Protein AF-C0HGD8-F1 (afdb_monomer)

pLDDT: mean 83.31, std 19.52, range [33.34, 98.38]

Nearest PDB structures (foldseek):
  6vsu-assembly1_A  TM=9.963E-01  e=1.653E-20  Arabidopsis thaliana
  6vss-assembly1_C  TM=9.899E-01  e=5.659E-19  Medicago truncatula
  6vss-assembly1_E  TM=9.896E-01  e=1.390E-18  Medicago truncatula
  6vss-assembly1_A  TM=9.795E-01  e=2.244E-18  Medicago truncatula
  1wog-assembly1_D  TM=7.538E-01  e=1.957E-04  Deinococcus radiodurans

Organism: Zea mays (NCBI:txid4577)

Radius of gyration: 22.26 Å; Cα contacts (8 Å, |Δi|>4): 215; chains: 1; bounding box: 56×48×73 Å

Sequence (177 aa):
MGGAAAGTKWIHHIQRLSAAKVSAEAVERGQSRVIDASLTLIRERAKLKAELLRALGGVKASASLLGVPLGHNSSFLQGPAFAPPRIREAIWCGSTNSSTEEGKELNDPRVLTDVGDVPIHEIRDCGVEDDRLMHVISESVKTVMEEEPLRPLVLGGDHSISYPVGTLIRMPRHLPE

Mean predicted aligned error: 9.85 Å

Foldseek 3Di:
DDDDDDPVVVVVVVVVVVPPDPDPVVLVVVLVVLLVVLLVLLLVLLQVLLVVDVVVDPAQAEEEEEEELAQPPDPPDSVLSVFSVVVVCVCPPPVDAQADPVGDGNVPSSHYHYSYYRPLVSSVVSVDDPVVSLVSLLSSQVSNVVRPPYHYDYRYRDPPNVVSVVVNVPDDPPDDD

Structure (mmCIF, N/CA/C/O backbone):
data_AF-C0HGD8-F1
#
_entry.id   AF-C0HGD8-F1
#
loop_
_atom_site.group_PDB
_atom_site.id
_atom_site.type_symbol
_atom_site.label_atom_id
_atom_site.label_alt_id
_atom_site.label_comp_id
_atom_site.label_asym_id
_atom_site.label_entity_id
_atom_site.label_seq_id
_atom_site.pdbx_PDB_ins_code
_atom_site.Cartn_x
_atom_site.Cartn_y
_atom_site.Cartn_z
_atom_site.occupancy
_atom_site.B_iso_or_equiv
_atom_site.auth_seq_id
_atom_site.auth_comp_id
_atom_site.auth_asym_id
_atom_site.auth_atom_id
_atom_site.pdbx_PDB_model_num
ATOM 1 N N . MET A 1 1 ? 34.966 -26.220 -47.384 1.00 40.38 1 MET A N 1
ATOM 2 C CA . MET A 1 1 ? 34.951 -24.741 -47.327 1.00 40.38 1 MET A CA 1
ATOM 3 C C . MET A 1 1 ? 33.718 -24.247 -48.069 1.00 40.38 1 MET A C 1
ATOM 5 O O . MET A 1 1 ? 33.512 -24.700 -49.184 1.00 40.38 1 MET A O 1
ATOM 9 N N . GLY A 1 2 ? 32.932 -23.357 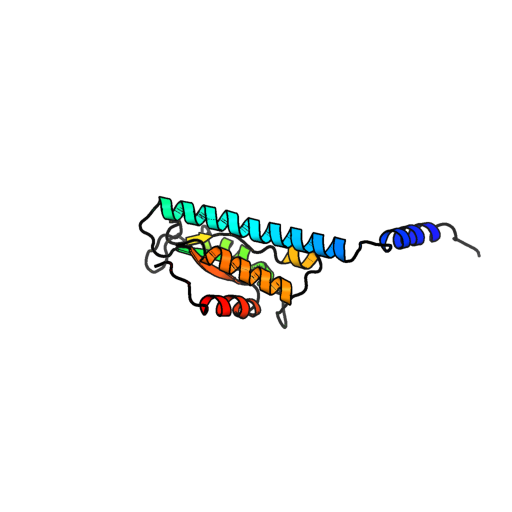-47.449 1.00 35.31 2 GLY A N 1
ATOM 10 C CA . GLY A 1 2 ? 31.765 -22.675 -48.040 1.00 35.31 2 GLY A CA 1
ATOM 11 C C . GLY A 1 2 ? 30.461 -23.484 -47.966 1.00 35.31 2 GLY A C 1
ATOM 12 O O . GLY A 1 2 ? 30.432 -24.633 -48.371 1.00 35.31 2 GLY A O 1
ATOM 13 N N . GLY A 1 3 ? 29.339 -22.988 -47.451 1.00 33.69 3 GLY A N 1
ATOM 14 C CA . GLY A 1 3 ? 29.016 -21.674 -46.907 1.00 33.69 3 GLY A CA 1
ATOM 15 C C . GLY A 1 3 ? 27.530 -21.671 -46.534 1.00 33.69 3 GLY A C 1
ATOM 16 O O . GLY A 1 3 ? 26.668 -21.735 -47.405 1.00 33.69 3 GLY A O 1
ATOM 17 N N . ALA A 1 4 ? 27.235 -21.635 -45.234 1.00 43.88 4 ALA A N 1
ATOM 18 C CA . ALA A 1 4 ? 25.893 -21.462 -44.691 1.00 43.88 4 ALA A CA 1
ATOM 19 C C . ALA A 1 4 ? 25.483 -19.986 -44.831 1.00 43.88 4 ALA A C 1
ATOM 21 O O . ALA A 1 4 ? 25.940 -19.146 -44.063 1.00 43.88 4 ALA A O 1
ATOM 22 N N . ALA A 1 5 ? 24.655 -19.652 -45.824 1.00 49.28 5 ALA A N 1
ATOM 23 C CA . ALA A 1 5 ? 24.240 -18.264 -46.081 1.00 49.28 5 ALA A CA 1
ATOM 24 C C . ALA A 1 5 ? 22.727 -18.088 -46.322 1.00 49.28 5 ALA A C 1
ATOM 26 O O . ALA A 1 5 ? 22.308 -17.110 -46.937 1.00 49.28 5 ALA A O 1
ATOM 27 N N . ALA A 1 6 ? 21.893 -19.013 -45.834 1.00 47.69 6 ALA A N 1
ATOM 28 C CA . ALA A 1 6 ? 20.433 -18.910 -45.965 1.00 47.69 6 ALA A CA 1
ATOM 29 C C . ALA A 1 6 ? 19.694 -18.670 -44.630 1.00 47.69 6 ALA A C 1
ATOM 31 O O . ALA A 1 6 ? 18.601 -18.112 -44.638 1.00 47.69 6 ALA A O 1
ATOM 32 N N . GLY A 1 7 ? 20.290 -19.021 -43.481 1.00 41.88 7 GLY A N 1
ATOM 33 C CA . GLY A 1 7 ? 19.609 -18.988 -42.174 1.00 41.88 7 GLY A CA 1
ATOM 34 C C . GLY A 1 7 ? 19.581 -17.629 -41.459 1.00 41.88 7 GLY A C 1
ATOM 35 O O . GLY A 1 7 ? 18.708 -17.387 -40.634 1.00 41.88 7 GLY A O 1
ATOM 36 N N . THR A 1 8 ? 20.495 -16.709 -41.777 1.00 44.84 8 THR A N 1
ATOM 37 C CA . THR A 1 8 ? 20.644 -15.426 -41.058 1.00 44.84 8 THR A CA 1
ATOM 38 C C . THR A 1 8 ? 19.776 -14.296 -41.610 1.00 44.84 8 THR A C 1
ATOM 40 O O . THR A 1 8 ? 19.439 -13.367 -40.878 1.00 44.84 8 THR A O 1
ATOM 43 N N . LYS A 1 9 ? 19.342 -14.365 -42.877 1.00 43.53 9 LYS A N 1
ATOM 44 C CA . LYS A 1 9 ? 18.518 -13.303 -43.486 1.00 43.53 9 LYS A CA 1
ATOM 45 C C . LYS A 1 9 ? 17.119 -13.200 -42.876 1.00 43.53 9 LYS A C 1
ATOM 47 O O . LYS A 1 9 ? 16.608 -12.092 -42.744 1.00 43.53 9 LYS A O 1
ATOM 52 N N . TRP A 1 10 ? 16.518 -14.321 -42.480 1.00 39.97 10 TRP A N 1
ATOM 53 C CA . TRP A 1 10 ? 15.176 -14.341 -41.889 1.00 39.97 10 TRP A CA 1
ATOM 54 C C . TRP A 1 10 ? 15.152 -13.788 -40.460 1.00 39.97 10 TRP A C 1
ATOM 56 O O . TRP A 1 10 ? 14.267 -13.010 -40.115 1.00 39.97 10 TRP A O 1
ATOM 66 N N . ILE A 1 11 ? 16.170 -14.103 -39.657 1.00 47.28 11 ILE A N 1
ATOM 67 C CA . ILE A 1 11 ? 16.275 -13.642 -38.264 1.00 47.28 11 ILE A CA 1
ATOM 68 C C . ILE A 1 11 ? 16.498 -12.121 -38.222 1.00 47.28 11 ILE A C 1
ATOM 70 O O . ILE A 1 11 ? 15.838 -11.413 -37.463 1.00 47.28 11 ILE A O 1
ATOM 74 N N . HIS A 1 12 ? 17.331 -11.591 -39.126 1.00 42.91 12 HIS A N 1
ATOM 75 C CA . HIS A 1 12 ? 17.480 -10.143 -39.290 1.00 42.91 12 HIS A CA 1
ATOM 76 C C . HIS A 1 12 ? 16.224 -9.466 -39.856 1.00 42.91 12 HIS A C 1
ATOM 78 O O . HIS A 1 12 ? 15.971 -8.308 -39.535 1.00 42.91 12 HIS A O 1
ATOM 84 N N . HIS A 1 13 ? 15.416 -10.155 -40.667 1.00 40.41 13 HIS A N 1
ATOM 85 C CA . HIS A 1 13 ? 14.151 -9.609 -41.160 1.00 40.41 13 HIS A CA 1
ATOM 86 C C . HIS A 1 13 ? 13.107 -9.498 -40.038 1.00 40.41 13 HIS A C 1
ATOM 88 O O . HIS A 1 13 ? 12.450 -8.468 -39.931 1.00 40.41 13 HIS A O 1
ATOM 94 N N . ILE A 1 14 ? 13.030 -10.482 -39.137 1.00 46.53 14 ILE A N 1
ATOM 95 C CA . ILE A 1 14 ? 12.115 -10.466 -37.982 1.00 46.53 14 ILE A CA 1
ATOM 96 C C . ILE A 1 14 ? 12.533 -9.409 -36.946 1.00 46.53 14 ILE A C 1
ATOM 98 O O . ILE A 1 14 ? 11.690 -8.640 -36.486 1.00 46.53 14 ILE A O 1
ATOM 102 N N . GLN A 1 15 ? 13.832 -9.267 -36.649 1.00 47.78 15 GLN A N 1
ATOM 103 C CA . GLN A 1 15 ? 14.316 -8.180 -35.781 1.00 47.78 15 GLN A CA 1
ATOM 104 C C . GLN A 1 15 ? 14.081 -6.788 -36.390 1.00 47.78 15 GLN A C 1
ATOM 106 O O . GLN A 1 15 ? 13.796 -5.833 -35.669 1.00 47.78 15 GLN A O 1
ATOM 111 N N . ARG A 1 16 ? 14.140 -6.664 -37.721 1.00 40.50 16 ARG A N 1
ATOM 112 C CA . ARG A 1 16 ? 13.903 -5.398 -38.430 1.00 40.50 16 ARG A CA 1
ATOM 113 C C . ARG A 1 16 ? 12.415 -5.068 -38.604 1.00 40.50 16 ARG A C 1
ATOM 115 O O . ARG A 1 16 ? 12.084 -3.897 -38.763 1.00 40.50 16 ARG A O 1
ATOM 122 N N . LEU A 1 17 ? 11.531 -6.065 -38.527 1.00 44.91 17 LEU A N 1
ATOM 123 C CA . LEU A 1 17 ? 10.076 -5.880 -38.492 1.00 44.91 17 LEU A CA 1
ATOM 124 C C . LEU A 1 17 ? 9.566 -5.497 -37.092 1.00 44.91 17 LEU A C 1
ATOM 126 O O . LEU A 1 17 ? 8.566 -4.795 -36.996 1.00 44.91 17 LEU A O 1
ATOM 130 N N . SER A 1 18 ? 10.270 -5.876 -36.018 1.00 47.03 18 SER A N 1
ATOM 131 C CA . SER A 1 18 ? 9.855 -5.560 -34.641 1.00 47.03 18 SER A CA 1
ATOM 132 C C . SER A 1 18 ? 10.327 -4.189 -34.129 1.00 47.03 18 SER A C 1
ATOM 134 O O . SER A 1 18 ? 9.788 -3.690 -33.147 1.00 47.03 18 SER A O 1
ATOM 136 N N . ALA A 1 19 ? 11.315 -3.566 -34.782 1.00 47.75 19 ALA A N 1
ATOM 137 C CA . ALA A 1 19 ? 11.869 -2.262 -34.392 1.00 47.75 19 ALA A CA 1
ATOM 138 C C . ALA A 1 19 ? 11.258 -1.068 -35.156 1.00 47.75 19 ALA A C 1
ATOM 140 O O . ALA A 1 19 ? 11.614 0.085 -34.910 1.00 47.75 19 ALA A O 1
ATOM 141 N N . ALA A 1 20 ? 10.342 -1.314 -36.097 1.00 51.59 20 ALA A N 1
ATOM 142 C CA . ALA A 1 20 ? 9.722 -0.271 -36.903 1.00 51.59 20 ALA A CA 1
ATOM 143 C C . ALA A 1 20 ? 8.330 0.100 -36.356 1.00 51.59 20 ALA A C 1
ATOM 145 O O . ALA A 1 20 ? 7.322 -0.475 -36.753 1.00 51.59 20 ALA A O 1
ATOM 146 N N . LYS A 1 21 ? 8.302 1.137 -35.506 1.00 54.69 21 LYS A N 1
ATOM 147 C CA . LYS A 1 21 ? 7.128 1.941 -35.098 1.00 54.69 21 LYS A CA 1
ATOM 148 C C . LYS A 1 21 ? 6.124 1.309 -34.120 1.00 54.69 21 LYS A C 1
ATOM 150 O O . LYS A 1 21 ? 4.923 1.321 -34.380 1.00 54.69 21 LYS A O 1
ATOM 155 N N . VAL A 1 22 ? 6.554 0.960 -32.910 1.00 60.88 22 VAL A N 1
ATOM 156 C CA . VAL A 1 22 ? 5.700 1.367 -31.778 1.00 60.88 22 VAL A CA 1
ATOM 157 C C . VAL A 1 22 ? 5.924 2.873 -31.642 1.00 60.88 22 VAL A C 1
ATOM 159 O O . VAL A 1 22 ? 7.048 3.300 -31.385 1.00 60.88 22 VAL A O 1
ATOM 162 N N . SER A 1 23 ? 4.916 3.697 -31.950 1.00 79.00 23 SER A N 1
ATOM 163 C CA . SER A 1 23 ? 5.050 5.144 -31.748 1.00 79.00 23 SER A CA 1
ATOM 164 C C . SER A 1 23 ? 5.255 5.412 -30.258 1.00 79.00 23 SER A C 1
ATOM 166 O O . SER A 1 23 ? 4.667 4.718 -29.427 1.00 79.00 23 SER A O 1
ATOM 168 N N . ALA A 1 24 ? 6.071 6.406 -29.901 1.00 82.44 24 ALA A N 1
ATOM 169 C CA . ALA A 1 24 ? 6.245 6.807 -28.502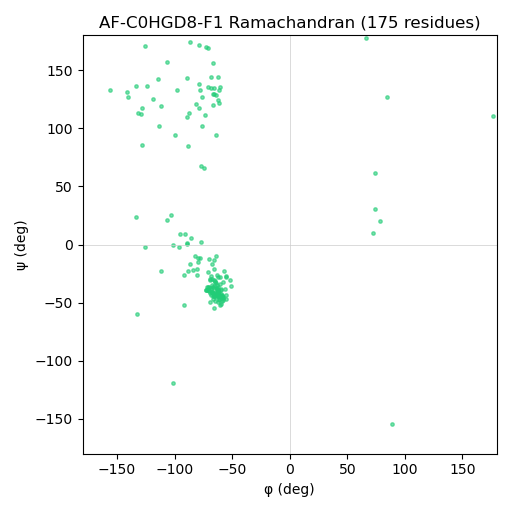 1.00 82.44 24 ALA A CA 1
ATOM 170 C C . ALA A 1 24 ? 4.883 7.044 -27.812 1.00 82.44 24 ALA A C 1
ATOM 172 O O . ALA A 1 24 ? 4.668 6.607 -26.688 1.00 82.44 24 ALA A O 1
ATOM 173 N N . GLU A 1 25 ? 3.910 7.580 -28.556 1.00 87.19 25 GLU A N 1
ATOM 174 C CA . GLU A 1 25 ? 2.513 7.749 -28.133 1.00 87.19 25 GLU A CA 1
ATOM 175 C C . GLU A 1 25 ? 1.793 6.433 -27.781 1.00 87.19 25 GLU A C 1
ATOM 177 O O . GLU A 1 25 ? 0.898 6.401 -26.937 1.00 87.19 25 GLU A O 1
ATOM 182 N N . ALA A 1 26 ? 2.101 5.322 -28.454 1.00 89.25 26 ALA A N 1
ATOM 183 C CA . ALA A 1 26 ? 1.526 4.021 -28.121 1.00 89.25 26 ALA A CA 1
ATOM 184 C C . ALA A 1 26 ? 2.099 3.478 -26.802 1.00 89.25 26 ALA A C 1
ATOM 186 O O . ALA A 1 26 ? 1.335 2.942 -25.999 1.00 89.25 26 ALA A O 1
ATOM 187 N N . VAL A 1 27 ? 3.401 3.675 -26.556 1.00 89.81 27 VAL A N 1
ATOM 188 C CA . VAL A 1 27 ? 4.049 3.321 -25.280 1.00 89.81 27 VAL A CA 1
ATOM 189 C C . VAL A 1 27 ? 3.487 4.170 -24.144 1.00 89.81 27 VAL A C 1
ATOM 191 O O . VAL A 1 27 ? 3.039 3.625 -23.141 1.00 89.81 27 VAL A O 1
ATOM 194 N N . GLU A 1 28 ? 3.414 5.488 -24.324 1.00 91.50 28 GLU A N 1
ATOM 195 C CA . GLU A 1 28 ? 2.907 6.419 -23.311 1.00 91.50 28 GLU A CA 1
ATOM 196 C C . GLU A 1 28 ? 1.440 6.139 -22.942 1.00 91.50 28 GLU A C 1
ATOM 198 O O . GLU A 1 28 ? 1.073 6.134 -21.761 1.00 91.50 28 GLU A O 1
ATOM 203 N N . ARG A 1 29 ? 0.592 5.824 -23.933 1.00 93.94 29 ARG A N 1
ATOM 204 C CA . ARG A 1 29 ? -0.786 5.368 -23.683 1.00 93.94 29 ARG A CA 1
ATOM 205 C C . ARG A 1 29 ? -0.824 4.047 -22.920 1.00 93.94 29 ARG A C 1
ATOM 207 O O . ARG A 1 29 ? -1.675 3.884 -22.049 1.00 93.94 29 ARG A O 1
ATOM 214 N N . GLY A 1 30 ? 0.076 3.114 -23.230 1.00 94.38 30 GLY A N 1
ATOM 215 C CA . GLY A 1 30 ? 0.218 1.852 -22.500 1.00 94.38 30 GLY A CA 1
ATOM 216 C C . GLY A 1 30 ? 0.571 2.081 -21.030 1.00 94.38 30 GLY A C 1
ATOM 217 O O . GLY A 1 30 ? -0.156 1.621 -20.152 1.00 94.38 30 GLY A O 1
ATOM 218 N N . GLN A 1 31 ? 1.613 2.874 -20.771 1.00 94.62 31 GLN A N 1
ATOM 219 C CA . GLN A 1 31 ? 2.043 3.257 -19.424 1.00 94.62 31 GLN A CA 1
ATOM 220 C C . GLN A 1 31 ? 0.913 3.913 -18.627 1.00 94.62 31 GLN A C 1
ATOM 222 O O . GLN A 1 31 ? 0.655 3.535 -17.488 1.00 94.62 31 GLN A O 1
ATOM 227 N N . SER A 1 32 ? 0.203 4.865 -19.239 1.00 95.88 32 SER A N 1
ATOM 228 C CA . SER A 1 32 ? -0.897 5.580 -18.582 1.00 95.88 32 SER A CA 1
ATOM 229 C C . SER A 1 32 ? -2.030 4.632 -18.192 1.00 95.88 32 SER A C 1
ATOM 231 O O . SER A 1 32 ? -2.471 4.654 -17.052 1.00 95.88 32 SER A O 1
ATOM 233 N N . ARG A 1 33 ? -2.422 3.708 -19.080 1.00 97.25 33 ARG A N 1
ATOM 234 C CA . ARG A 1 33 ? -3.457 2.706 -18.777 1.00 97.25 33 ARG A CA 1
ATOM 235 C C . ARG A 1 33 ? -3.063 1.764 -17.642 1.00 97.25 33 ARG A C 1
ATOM 237 O O . ARG A 1 33 ? -3.921 1.385 -16.849 1.00 97.25 33 ARG A O 1
ATOM 244 N N . VAL A 1 34 ? -1.792 1.365 -17.577 1.00 96.81 34 VAL A N 1
ATOM 245 C CA . VAL A 1 34 ? -1.285 0.513 -16.492 1.00 96.81 34 VAL A CA 1
ATOM 246 C C . VAL A 1 34 ? -1.312 1.271 -15.170 1.00 96.81 34 VAL A C 1
ATOM 248 O O . VAL A 1 34 ? -1.799 0.737 -14.175 1.00 96.81 34 VAL A O 1
ATOM 251 N N . ILE A 1 35 ? -0.880 2.533 -15.163 1.00 96.31 35 ILE A N 1
ATOM 252 C CA . ILE A 1 35 ? -0.954 3.403 -13.984 1.00 96.31 35 ILE A CA 1
ATOM 253 C C . ILE A 1 35 ? -2.408 3.607 -13.538 1.00 96.31 35 ILE A C 1
ATOM 255 O O . ILE A 1 35 ? -2.711 3.430 -12.360 1.00 96.31 35 ILE A O 1
ATOM 259 N N . ASP A 1 36 ? -3.320 3.902 -14.463 1.00 97.50 36 ASP A N 1
ATOM 260 C CA . ASP A 1 36 ? -4.736 4.118 -14.156 1.00 97.50 36 ASP A CA 1
ATOM 261 C C . ASP A 1 36 ? -5.376 2.867 -13.548 1.00 97.50 36 ASP A C 1
ATOM 263 O O . ASP A 1 36 ? -6.094 2.953 -12.549 1.00 97.50 36 ASP A O 1
ATOM 267 N N . ALA A 1 37 ? -5.087 1.687 -14.106 1.00 97.69 37 ALA A N 1
ATOM 268 C CA . ALA A 1 37 ? -5.547 0.416 -13.555 1.00 97.69 37 ALA A CA 1
ATOM 269 C C . ALA A 1 37 ? -4.972 0.162 -12.151 1.00 97.69 37 ALA A C 1
ATOM 271 O O . ALA A 1 37 ? -5.695 -0.274 -11.255 1.00 97.69 37 ALA A O 1
ATOM 272 N N . SER A 1 38 ? -3.695 0.494 -11.946 1.00 96.12 38 SER A N 1
ATOM 273 C CA . SER A 1 38 ? -3.000 0.366 -10.661 1.00 96.12 38 SER A CA 1
ATOM 274 C C . SER A 1 38 ? -3.640 1.238 -9.580 1.00 96.12 38 SER A C 1
ATOM 276 O O . SER A 1 38 ? -3.975 0.752 -8.501 1.00 96.12 38 SER A O 1
ATOM 278 N N . LEU A 1 39 ? -3.881 2.515 -9.889 1.00 96.12 39 LEU A N 1
ATOM 279 C CA . LEU A 1 39 ? -4.552 3.451 -8.985 1.00 96.12 39 LEU A CA 1
ATOM 280 C C . LEU A 1 39 ? -6.008 3.052 -8.736 1.00 96.12 39 LEU A C 1
ATOM 282 O O . LEU A 1 39 ? -6.495 3.161 -7.612 1.00 96.12 39 LEU A O 1
ATOM 286 N N . THR A 1 40 ? -6.698 2.548 -9.760 1.00 97.94 40 THR A N 1
ATOM 287 C CA . THR A 1 40 ? -8.077 2.061 -9.629 1.00 97.94 40 THR A CA 1
ATOM 288 C C . THR A 1 40 ? -8.158 0.886 -8.661 1.00 97.94 40 THR A C 1
ATOM 290 O O . THR A 1 40 ? -9.046 0.863 -7.814 1.00 97.94 40 THR A O 1
ATOM 293 N N . LEU A 1 41 ? -7.212 -0.056 -8.714 1.00 97.25 41 LEU A N 1
ATOM 294 C CA . LEU A 1 41 ? -7.186 -1.186 -7.784 1.00 97.25 41 LEU A CA 1
ATOM 295 C C . LEU A 1 41 ? -7.079 -0.725 -6.323 1.00 97.25 41 LEU A C 1
ATOM 297 O O . LEU A 1 41 ? -7.813 -1.227 -5.469 1.00 97.25 41 LEU A O 1
ATOM 301 N N . ILE A 1 42 ? -6.199 0.240 -6.039 1.00 97.56 42 ILE A N 1
ATOM 302 C CA . ILE A 1 42 ? -6.059 0.818 -4.696 1.00 97.56 42 ILE A CA 1
ATOM 303 C C . ILE A 1 42 ? -7.325 1.580 -4.297 1.00 97.56 42 ILE A C 1
ATOM 305 O O . ILE A 1 42 ? -7.815 1.391 -3.185 1.00 97.56 42 ILE A O 1
ATOM 309 N N . ARG A 1 43 ? -7.894 2.381 -5.205 1.00 97.75 43 ARG A N 1
ATOM 310 C CA . ARG A 1 43 ? -9.116 3.162 -4.963 1.00 97.75 43 ARG A CA 1
ATOM 311 C C . ARG A 1 43 ? -10.305 2.289 -4.597 1.00 97.75 43 ARG A C 1
ATOM 313 O O . ARG A 1 43 ? -10.931 2.522 -3.570 1.00 97.75 43 ARG A O 1
ATOM 320 N N . GLU A 1 44 ? -10.591 1.264 -5.391 1.00 98.38 44 GLU A N 1
ATOM 321 C CA . GLU A 1 44 ? -11.735 0.384 -5.140 1.00 98.38 44 GLU A CA 1
ATOM 322 C C . GLU A 1 44 ? -11.559 -0.413 -3.841 1.00 98.38 44 GLU A C 1
ATOM 324 O O . GLU A 1 44 ? -12.513 -0.601 -3.085 1.00 98.38 44 GLU A O 1
ATOM 329 N N . ARG A 1 45 ? -10.325 -0.828 -3.518 1.00 98.12 45 ARG A N 1
ATOM 330 C CA . ARG A 1 45 ? -10.036 -1.467 -2.228 1.00 98.12 45 ARG A CA 1
ATOM 331 C C . ARG A 1 45 ? -10.211 -0.502 -1.059 1.00 98.12 45 ARG A C 1
ATOM 333 O O . ARG A 1 45 ? -10.861 -0.876 -0.087 1.00 98.12 45 ARG A O 1
ATOM 340 N N . ALA A 1 46 ? -9.671 0.713 -1.146 1.00 97.75 46 ALA A N 1
ATOM 341 C CA . ALA A 1 46 ? -9.813 1.736 -0.111 1.00 97.75 46 ALA A CA 1
ATOM 342 C C . ALA A 1 46 ? -11.289 2.069 0.137 1.00 97.75 46 ALA A C 1
ATOM 344 O O . ALA A 1 46 ? -11.749 1.989 1.276 1.00 97.75 46 ALA A O 1
ATOM 345 N N . LYS A 1 47 ? -12.056 2.307 -0.929 1.00 98.12 47 LYS A N 1
ATOM 346 C CA . LYS A 1 47 ? -13.493 2.571 -0.857 1.00 98.12 47 LYS A CA 1
ATOM 347 C C . LYS A 1 47 ? -14.258 1.437 -0.177 1.00 98.12 47 LYS A C 1
ATOM 349 O O . LYS A 1 47 ? -15.019 1.690 0.754 1.00 98.12 47 LYS A O 1
ATOM 354 N N . LEU A 1 48 ? -14.000 0.184 -0.565 1.00 98.25 48 LEU A N 1
ATOM 355 C CA . LEU A 1 48 ? -14.625 -0.987 0.060 1.00 98.25 48 LEU A CA 1
ATOM 356 C C . LEU A 1 48 ? -14.331 -1.059 1.568 1.00 98.25 48 LEU A C 1
ATOM 358 O O . LEU A 1 48 ? -15.230 -1.327 2.368 1.00 98.25 48 LEU A O 1
ATOM 362 N N . LYS A 1 49 ? -13.075 -0.827 1.976 1.00 97.94 49 LYS A N 1
ATOM 363 C CA . LYS A 1 49 ? -12.702 -0.825 3.399 1.00 97.94 49 LYS A CA 1
ATOM 364 C C . LYS A 1 49 ? -13.356 0.334 4.144 1.00 97.94 49 LYS A C 1
ATOM 366 O O . LYS A 1 49 ? -13.871 0.128 5.237 1.00 97.94 49 LYS A O 1
ATOM 371 N N . ALA A 1 50 ? -13.398 1.523 3.560 1.00 97.06 50 ALA A N 1
ATOM 372 C CA . ALA A 1 50 ? -13.996 2.686 4.196 1.00 97.06 50 ALA A CA 1
ATOM 373 C C . ALA A 1 50 ? -15.520 2.558 4.347 1.00 97.06 50 ALA A C 1
ATOM 375 O O . ALA A 1 50 ? -16.052 2.866 5.411 1.00 97.06 50 ALA A O 1
ATOM 376 N N . GLU A 1 51 ? -16.225 2.031 3.341 1.00 97.81 51 GLU A N 1
ATOM 377 C CA . GLU A 1 51 ? -17.658 1.717 3.435 1.00 97.81 51 GLU A CA 1
ATOM 378 C C . GLU A 1 51 ? -17.950 0.717 4.559 1.00 97.81 51 GLU A C 1
ATOM 380 O O . GLU A 1 51 ? -18.858 0.949 5.359 1.00 97.81 51 GLU A O 1
ATOM 385 N N . LEU A 1 52 ? -17.135 -0.337 4.685 1.00 97.25 52 LEU A N 1
ATOM 386 C CA . LEU A 1 52 ? -17.232 -1.293 5.789 1.00 97.25 52 LEU A CA 1
ATOM 387 C C . LEU A 1 52 ? -17.088 -0.601 7.154 1.00 97.25 52 LEU A C 1
ATOM 389 O O . LEU A 1 52 ? -17.884 -0.843 8.058 1.00 97.25 52 LEU A O 1
ATOM 393 N N . LEU A 1 53 ? -16.104 0.286 7.312 1.00 97.06 53 LEU A N 1
ATOM 394 C CA . LEU A 1 53 ? -15.878 1.003 8.571 1.00 97.06 53 LEU A CA 1
ATOM 395 C C . LEU A 1 53 ? -16.995 1.986 8.911 1.00 97.06 53 LEU A C 1
ATOM 397 O O . LEU A 1 53 ? -17.409 2.068 10.067 1.00 97.06 53 LEU A O 1
ATOM 401 N N . ARG A 1 54 ? -17.504 2.706 7.908 1.00 96.00 54 ARG A N 1
ATOM 402 C CA . ARG A 1 54 ? -18.646 3.612 8.068 1.00 96.00 54 ARG A CA 1
ATOM 403 C C . ARG A 1 54 ? -19.901 2.843 8.482 1.00 96.00 54 ARG A C 1
ATOM 405 O O . ARG A 1 54 ? -20.621 3.311 9.358 1.00 96.00 54 ARG A O 1
ATOM 412 N N . ALA A 1 55 ? -20.120 1.652 7.920 1.00 96.69 55 ALA A N 1
ATOM 413 C CA . ALA A 1 55 ? -21.234 0.780 8.287 1.00 96.69 55 ALA A CA 1
ATOM 414 C C . ALA A 1 55 ? -21.105 0.204 9.710 1.00 96.69 55 ALA A C 1
ATOM 416 O O . ALA A 1 55 ? -22.103 0.119 10.423 1.00 96.69 55 ALA A O 1
ATOM 417 N N . LEU A 1 56 ? -19.893 -0.165 10.143 1.00 95.38 56 LEU A N 1
ATOM 418 C CA . LEU A 1 56 ? -19.640 -0.635 11.513 1.00 95.38 56 LEU A CA 1
ATOM 419 C C . LEU A 1 56 ? -19.777 0.483 12.559 1.00 95.38 56 LEU A C 1
ATOM 421 O O . LEU A 1 56 ? -20.157 0.216 13.700 1.00 95.38 56 LEU A O 1
ATOM 425 N N . GLY A 1 57 ? -19.470 1.727 12.181 1.00 93.81 57 GLY A N 1
ATOM 426 C CA . GLY A 1 57 ? -19.547 2.895 13.053 1.00 93.81 57 GLY A CA 1
ATOM 427 C C . GLY A 1 57 ? -18.535 2.884 14.209 1.00 93.81 57 GLY A C 1
ATOM 428 O O . GLY A 1 57 ? -17.737 1.962 14.391 1.00 93.81 57 GLY A O 1
ATOM 429 N N . GLY A 1 58 ? -18.542 3.957 15.006 1.00 91.50 58 GLY A N 1
ATOM 430 C CA . GLY A 1 58 ? -17.742 4.054 16.236 1.00 91.50 58 GLY A CA 1
ATOM 431 C C . GLY A 1 58 ? -16.229 4.224 16.042 1.00 91.50 58 GLY A C 1
ATOM 432 O O . GLY A 1 58 ? -15.487 4.154 17.018 1.00 91.50 58 GLY A O 1
ATOM 433 N N . VAL A 1 59 ? -15.759 4.475 14.817 1.00 94.00 59 VAL A N 1
ATOM 434 C CA . VAL A 1 59 ? -14.335 4.642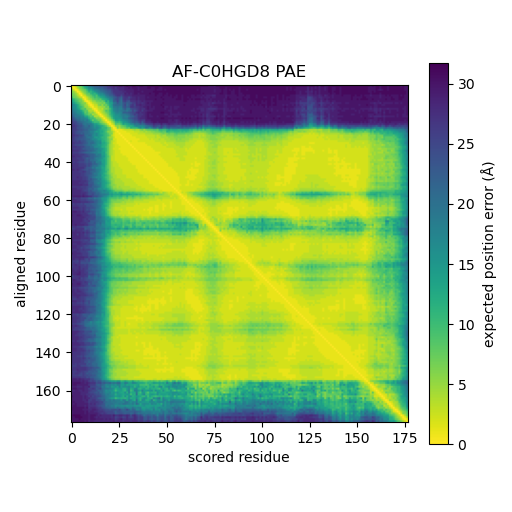 14.496 1.00 94.00 59 VAL A CA 1
ATOM 435 C C . VAL A 1 59 ? -14.061 6.036 13.925 1.00 94.00 59 VAL A C 1
ATOM 437 O O . VAL A 1 59 ? -14.684 6.462 12.959 1.00 94.00 59 VAL A O 1
ATOM 440 N N . LYS A 1 60 ? -13.125 6.768 14.544 1.00 92.94 60 LYS A N 1
ATOM 441 C CA . LYS A 1 60 ? -12.659 8.086 14.062 1.00 92.94 60 LYS A CA 1
ATOM 442 C C . LYS A 1 60 ? -11.444 7.984 13.136 1.00 92.94 60 LYS A C 1
ATOM 444 O O . LYS A 1 60 ? -11.194 8.882 12.341 1.00 92.94 60 LYS A O 1
ATOM 449 N N . ALA A 1 61 ? -10.662 6.921 13.296 1.00 94.38 61 ALA A N 1
ATOM 450 C CA . ALA A 1 61 ? -9.479 6.622 12.509 1.00 94.38 61 ALA A CA 1
ATOM 451 C C . ALA A 1 61 ? -9.226 5.110 12.562 1.00 94.38 61 ALA A C 1
ATOM 453 O O . ALA A 1 61 ? -9.244 4.547 13.655 1.00 94.38 61 ALA A O 1
ATOM 454 N N . SER A 1 62 ? -8.977 4.481 11.415 1.00 96.19 62 SER A N 1
ATOM 455 C CA . SER A 1 62 ? -8.532 3.083 11.319 1.00 96.19 62 SER A CA 1
ATOM 456 C C . SER A 1 62 ? -7.222 3.015 10.543 1.00 96.19 62 SER A C 1
ATOM 458 O O . SER A 1 62 ? -7.072 3.696 9.526 1.00 96.19 62 SER A O 1
ATOM 460 N N . ALA A 1 63 ? -6.266 2.218 11.022 1.00 96.94 63 ALA A N 1
ATOM 461 C CA . ALA A 1 63 ? -5.023 1.997 10.297 1.00 96.94 63 ALA A CA 1
ATOM 462 C C . ALA A 1 63 ? -5.296 1.144 9.049 1.00 96.94 63 ALA A C 1
ATOM 464 O O . ALA A 1 63 ? -6.007 0.143 9.108 1.00 96.94 63 ALA A O 1
ATOM 465 N N . SER A 1 64 ? -4.722 1.531 7.915 1.00 97.75 64 SER A N 1
ATOM 466 C CA . SER A 1 64 ? -4.895 0.843 6.638 1.00 97.75 64 SER A CA 1
ATOM 467 C C . SER A 1 64 ? -3.543 0.553 6.010 1.00 97.75 64 SER A C 1
ATOM 469 O O . SER A 1 64 ? -2.847 1.479 5.592 1.00 97.75 64 SER A O 1
ATOM 471 N N . LEU A 1 65 ? -3.176 -0.724 5.926 1.00 97.88 65 LEU A N 1
ATOM 472 C CA . LEU A 1 65 ? -1.935 -1.162 5.296 1.00 97.88 65 LEU A CA 1
ATOM 473 C C . LEU A 1 65 ? -1.948 -0.823 3.803 1.00 97.88 65 LEU A C 1
ATOM 475 O O . LEU A 1 65 ? -2.891 -1.177 3.098 1.00 97.88 65 LEU A O 1
ATOM 479 N N . LEU A 1 66 ? -0.887 -0.172 3.331 1.00 97.69 66 LEU A N 1
ATOM 480 C CA . LEU A 1 66 ? -0.602 0.043 1.911 1.00 97.69 66 LEU A CA 1
ATOM 481 C C . LEU A 1 66 ? 0.854 -0.336 1.661 1.00 97.69 66 LEU A C 1
ATOM 483 O O . LEU A 1 66 ? 1.750 0.328 2.176 1.00 97.69 66 LEU A O 1
ATOM 487 N N . GLY A 1 67 ? 1.117 -1.388 0.896 1.00 96.50 67 GLY A N 1
ATOM 488 C CA . GLY A 1 67 ? 2.491 -1.775 0.599 1.00 96.50 67 GLY A CA 1
ATOM 489 C C . GLY A 1 67 ? 3.055 -1.104 -0.645 1.00 96.50 67 GLY A C 1
ATOM 490 O O . GLY A 1 67 ? 2.363 -0.886 -1.639 1.00 96.50 67 GLY A O 1
ATOM 491 N N . VAL A 1 68 ? 4.342 -0.780 -0.581 1.00 95.56 68 VAL A N 1
ATOM 492 C CA . VAL A 1 68 ? 5.110 -0.162 -1.663 1.00 95.56 68 VAL A CA 1
ATOM 493 C C . VAL A 1 68 ? 6.369 -1.009 -1.882 1.00 95.56 68 VAL A C 1
ATOM 495 O O . VAL A 1 68 ? 7.407 -0.715 -1.290 1.00 95.56 68 VAL A O 1
ATOM 498 N N . PRO A 1 69 ? 6.293 -2.085 -2.691 1.00 93.12 69 PRO A N 1
ATOM 499 C CA . PRO A 1 69 ? 7.401 -3.013 -2.937 1.00 93.12 69 PRO A CA 1
ATOM 500 C C . PRO A 1 69 ? 8.474 -2.401 -3.859 1.00 93.12 69 PRO A C 1
ATOM 502 O O . PRO A 1 69 ? 8.684 -2.833 -4.990 1.00 93.12 69 PRO A O 1
ATOM 505 N N . LEU A 1 70 ? 9.161 -1.358 -3.386 1.00 89.88 70 LEU A N 1
ATOM 506 C CA . LEU A 1 70 ? 10.216 -0.650 -4.116 1.00 89.88 70 LEU A CA 1
ATOM 507 C C . LEU A 1 70 ? 11.566 -0.894 -3.442 1.00 89.88 70 LEU A C 1
ATOM 509 O O . LEU A 1 70 ? 11.747 -0.542 -2.285 1.00 89.88 70 LEU A O 1
ATOM 513 N N . GLY A 1 71 ? 12.523 -1.489 -4.153 1.00 83.81 71 GLY A N 1
ATOM 514 C CA . GLY A 1 71 ? 13.867 -1.749 -3.616 1.00 83.81 71 GLY A CA 1
ATOM 515 C C . GLY A 1 71 ? 15.013 -1.206 -4.464 1.00 83.81 71 GLY A C 1
ATOM 516 O O . GLY A 1 71 ? 16.170 -1.402 -4.099 1.00 83.81 71 GLY A O 1
ATOM 517 N N . HIS A 1 72 ? 14.734 -0.588 -5.617 1.00 83.06 72 HIS A N 1
ATOM 518 C CA . HIS A 1 72 ? 15.779 -0.228 -6.580 1.00 83.06 72 HIS A CA 1
ATOM 519 C C . HIS A 1 72 ? 16.556 1.039 -6.232 1.00 83.06 72 HIS A C 1
ATOM 521 O O . HIS A 1 72 ? 17.609 1.257 -6.824 1.00 83.06 72 HIS A O 1
ATOM 527 N N . ASN A 1 73 ? 16.088 1.813 -5.251 1.00 79.44 73 ASN A N 1
ATOM 528 C CA . ASN A 1 73 ? 16.785 2.989 -4.735 1.00 79.44 73 ASN A CA 1
ATOM 529 C C . ASN A 1 73 ? 17.735 2.638 -3.577 1.00 79.44 73 ASN A C 1
ATOM 531 O O . ASN A 1 73 ? 18.405 3.512 -3.024 1.00 79.44 73 ASN A O 1
ATOM 535 N N . SER A 1 74 ? 17.813 1.360 -3.202 1.00 73.50 74 SER A N 1
ATOM 536 C CA . SER A 1 74 ? 18.788 0.855 -2.243 1.00 73.50 74 SER A CA 1
ATOM 537 C C . SER A 1 74 ? 20.208 0.907 -2.810 1.00 73.50 74 SER A C 1
ATOM 539 O O . SER A 1 74 ? 20.468 0.471 -3.930 1.00 73.50 74 SER A O 1
ATOM 541 N N . SER A 1 75 ? 21.155 1.381 -2.000 1.00 73.50 75 SER A N 1
ATOM 542 C CA . SER A 1 75 ? 22.569 1.524 -2.370 1.00 73.50 75 SER A CA 1
ATOM 543 C C . SER A 1 75 ? 23.365 0.214 -2.348 1.00 73.50 75 SER A C 1
ATOM 545 O O . SER A 1 75 ? 24.499 0.190 -2.823 1.00 73.50 75 SER A O 1
ATOM 547 N N . PHE A 1 76 ? 22.800 -0.865 -1.791 1.00 78.25 76 PHE A N 1
ATOM 548 C CA . PHE A 1 76 ? 23.495 -2.148 -1.633 1.00 78.25 76 PHE A CA 1
ATOM 549 C C . PHE A 1 76 ? 22.657 -3.348 -2.090 1.00 78.25 76 PHE A C 1
ATOM 551 O O . PHE A 1 76 ? 23.058 -4.056 -3.010 1.00 78.25 76 PHE A O 1
ATOM 558 N N . LEU A 1 77 ? 21.484 -3.582 -1.482 1.00 79.19 77 LEU A N 1
ATOM 559 C CA . LEU A 1 77 ? 20.616 -4.726 -1.798 1.00 79.19 77 LEU A CA 1
ATOM 560 C C . LEU A 1 77 ? 19.158 -4.307 -1.968 1.00 79.19 77 LEU A C 1
ATOM 562 O O . LEU A 1 77 ? 18.605 -3.596 -1.133 1.00 79.19 77 LEU A O 1
ATOM 566 N N . GLN A 1 78 ? 18.509 -4.840 -3.002 1.00 87.75 78 GLN A N 1
ATOM 567 C CA . GLN A 1 78 ? 17.121 -4.524 -3.366 1.00 87.75 78 GLN A CA 1
ATOM 568 C C . GLN A 1 78 ? 16.084 -5.456 -2.712 1.00 87.75 78 GLN A C 1
ATOM 570 O O . GLN A 1 78 ? 14.896 -5.401 -3.024 1.00 87.75 78 GLN A O 1
ATOM 575 N N . GLY A 1 79 ? 16.526 -6.296 -1.767 1.00 87.94 79 GLY A N 1
ATOM 576 C CA . GLY A 1 79 ? 15.685 -7.220 -1.002 1.00 87.94 79 GLY A CA 1
ATOM 577 C C . GLY A 1 79 ? 14.456 -6.603 -0.312 1.00 87.94 79 GLY A C 1
ATOM 578 O O . GLY A 1 79 ? 13.446 -7.303 -0.228 1.00 87.94 79 GLY A O 1
ATOM 579 N N . PRO A 1 80 ? 14.464 -5.321 0.122 1.00 89.69 80 PRO A N 1
ATOM 580 C CA . PRO A 1 80 ? 13.276 -4.700 0.704 1.00 89.69 80 PRO A CA 1
ATOM 581 C C . PRO A 1 80 ? 12.036 -4.707 -0.200 1.00 89.69 80 PRO A C 1
ATOM 583 O O . PRO A 1 80 ? 10.928 -4.701 0.322 1.00 89.69 80 PRO A O 1
ATOM 586 N N . ALA A 1 81 ? 12.176 -4.810 -1.529 1.00 90.12 81 ALA A N 1
ATOM 587 C CA . ALA A 1 81 ? 11.025 -4.943 -2.431 1.00 90.12 81 ALA A CA 1
ATOM 588 C C . ALA A 1 81 ? 10.110 -6.136 -2.075 1.00 90.12 81 ALA A C 1
ATOM 590 O O . ALA A 1 81 ? 8.908 -6.089 -2.310 1.00 90.12 81 ALA A O 1
ATOM 591 N N . PHE A 1 82 ? 10.652 -7.188 -1.451 1.00 92.62 82 PHE A N 1
ATOM 592 C CA . PHE A 1 82 ? 9.896 -8.376 -1.043 1.00 92.62 82 PHE A CA 1
ATOM 593 C C . PHE A 1 82 ? 9.297 -8.278 0.370 1.00 92.62 82 PHE A C 1
ATOM 595 O O . PHE A 1 82 ? 8.681 -9.236 0.839 1.00 92.62 82 PHE A O 1
ATOM 602 N N . ALA A 1 83 ? 9.490 -7.159 1.073 1.00 93.06 83 ALA A N 1
ATOM 603 C CA . ALA A 1 83 ? 9.075 -7.007 2.463 1.00 93.06 83 ALA A CA 1
ATOM 604 C C . ALA A 1 83 ? 7.548 -6.967 2.669 1.00 93.06 83 ALA A C 1
ATOM 606 O O . ALA A 1 83 ? 7.089 -7.664 3.578 1.00 93.06 83 ALA A O 1
ATOM 607 N N . PRO A 1 84 ? 6.729 -6.247 1.869 1.00 95.44 84 PRO A N 1
ATOM 608 C CA . PRO A 1 84 ? 5.310 -6.081 2.193 1.00 95.44 84 PRO A CA 1
ATOM 609 C C . PRO A 1 84 ? 4.526 -7.400 2.321 1.00 95.44 84 PRO A C 1
ATOM 611 O O . PRO A 1 84 ? 3.813 -7.565 3.316 1.00 95.44 84 PRO A O 1
ATOM 614 N N . PRO A 1 85 ? 4.676 -8.393 1.417 1.00 94.94 85 PRO A N 1
ATOM 615 C CA . PRO A 1 85 ? 4.019 -9.690 1.587 1.00 94.94 85 PRO A CA 1
ATOM 616 C C . PRO A 1 85 ? 4.498 -10.453 2.832 1.00 94.94 85 PRO A C 1
ATOM 618 O O . PRO A 1 85 ? 3.692 -11.079 3.516 1.00 94.94 85 PRO A O 1
ATOM 621 N N . ARG A 1 86 ? 5.793 -10.367 3.166 1.00 95.94 86 ARG A N 1
ATOM 622 C CA . ARG A 1 86 ? 6.387 -11.048 4.331 1.00 95.94 86 ARG A CA 1
ATOM 623 C C . ARG A 1 86 ? 5.955 -10.439 5.659 1.00 95.94 86 ARG A C 1
ATOM 625 O O . ARG A 1 86 ? 5.726 -11.166 6.618 1.00 95.94 86 ARG A O 1
ATOM 632 N N . ILE A 1 87 ? 5.801 -9.118 5.710 1.00 95.19 87 ILE A N 1
ATOM 633 C CA . ILE A 1 87 ? 5.273 -8.434 6.893 1.00 95.19 87 ILE A CA 1
ATOM 634 C C . ILE A 1 87 ? 3.828 -8.879 7.145 1.00 95.19 87 ILE A C 1
ATOM 636 O O . ILE A 1 87 ? 3.482 -9.205 8.277 1.00 95.19 87 ILE A O 1
ATOM 640 N N . ARG A 1 88 ? 2.996 -8.969 6.099 1.00 95.94 88 ARG A N 1
ATOM 641 C CA . ARG A 1 88 ? 1.616 -9.468 6.230 1.00 95.94 88 ARG A CA 1
AT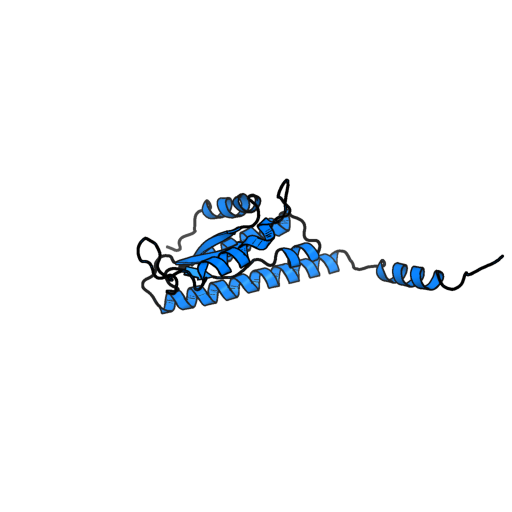OM 642 C C . ARG A 1 88 ? 1.551 -10.915 6.700 1.00 95.94 88 ARG A C 1
ATOM 644 O O . ARG A 1 88 ? 0.744 -11.223 7.569 1.00 95.94 88 ARG A O 1
ATOM 651 N N . GLU A 1 89 ? 2.401 -11.781 6.151 1.00 96.00 89 GLU A N 1
ATOM 652 C CA . GLU A 1 89 ? 2.528 -13.174 6.596 1.00 96.00 89 GLU A CA 1
ATOM 653 C C . GLU A 1 89 ? 2.826 -13.246 8.103 1.00 96.00 89 GLU A C 1
ATOM 655 O O . GLU A 1 89 ? 2.191 -14.013 8.823 1.00 96.00 89 GLU A O 1
ATOM 660 N N . ALA A 1 90 ? 3.731 -12.395 8.596 1.00 95.19 90 ALA A N 1
ATOM 661 C CA . ALA A 1 90 ? 4.092 -12.353 10.009 1.00 95.19 90 ALA A CA 1
ATOM 662 C C . ALA A 1 90 ? 2.975 -11.807 10.918 1.00 95.19 90 ALA A C 1
ATOM 664 O O . ALA A 1 90 ? 2.805 -12.326 12.019 1.00 95.19 90 ALA A O 1
ATOM 665 N N . ILE A 1 91 ? 2.200 -10.806 10.471 1.00 93.75 91 ILE A N 1
ATOM 666 C CA . ILE A 1 91 ? 1.058 -10.256 11.234 1.00 93.75 91 ILE A CA 1
ATOM 667 C C . ILE A 1 91 ? 0.007 -11.341 11.516 1.00 93.75 91 ILE A C 1
ATOM 669 O O . ILE A 1 91 ? -0.571 -11.371 12.599 1.00 93.75 91 ILE A O 1
ATOM 673 N N . TRP A 1 92 ? -0.225 -12.240 10.555 1.00 94.38 92 TRP A N 1
ATOM 674 C CA . TRP A 1 92 ? -1.266 -13.273 10.624 1.00 94.38 92 TRP A CA 1
ATOM 675 C C . TRP A 1 92 ? -0.714 -14.681 10.878 1.00 94.38 92 TRP A C 1
ATOM 677 O O . TRP A 1 92 ? -1.363 -15.680 10.558 1.00 94.38 92 TRP A O 1
ATOM 687 N N . CYS A 1 93 ? 0.495 -14.782 11.430 1.00 94.88 93 CYS A N 1
ATOM 688 C CA . CYS A 1 93 ? 1.115 -16.066 11.716 1.00 94.88 93 CYS A CA 1
ATOM 689 C C . CYS A 1 93 ? 0.338 -16.819 12.807 1.00 94.88 93 CYS A C 1
ATOM 691 O O . CYS A 1 93 ? 0.040 -16.271 13.864 1.00 94.88 93 CYS A O 1
ATOM 693 N N . GLY A 1 94 ? 0.090 -18.118 12.617 1.00 93.12 94 GLY A N 1
ATOM 694 C CA . GLY A 1 94 ? -0.608 -18.944 13.614 1.00 93.12 94 GLY A CA 1
ATOM 695 C C . GLY A 1 94 ? 0.139 -19.117 14.946 1.00 93.12 94 GLY A C 1
ATOM 696 O O . GLY A 1 94 ? -0.428 -19.649 15.896 1.00 93.12 94 GLY A O 1
ATOM 697 N N . SER A 1 95 ? 1.405 -18.691 15.030 1.00 94.12 95 SER A N 1
ATOM 698 C CA . SER A 1 95 ? 2.163 -18.661 16.284 1.00 94.12 95 SER A CA 1
ATOM 699 C C . SER A 1 95 ? 1.838 -17.453 17.168 1.00 94.12 95 SER A C 1
ATOM 701 O O . SER A 1 95 ? 2.241 -17.443 18.329 1.00 94.12 95 SER A O 1
ATOM 703 N N . THR A 1 96 ? 1.176 -16.423 16.634 1.00 93.12 96 THR A N 1
ATOM 704 C CA . THR A 1 96 ? 0.780 -15.219 17.373 1.00 93.12 96 THR A CA 1
ATOM 705 C C . THR A 1 96 ? -0.724 -15.228 17.630 1.00 93.12 96 THR A C 1
ATOM 707 O O . THR A 1 96 ? -1.491 -15.894 16.937 1.00 93.12 96 THR A O 1
ATOM 710 N N . ASN A 1 97 ? -1.166 -14.488 18.647 1.00 94.69 97 ASN A N 1
ATOM 711 C CA . ASN A 1 97 ? -2.575 -14.123 18.756 1.00 94.69 97 ASN A CA 1
ATOM 712 C C . ASN A 1 97 ? -2.827 -12.828 17.962 1.00 94.69 97 ASN A C 1
ATOM 714 O O . ASN A 1 97 ? -1.899 -12.217 17.433 1.00 94.69 97 ASN A O 1
ATOM 718 N N . SER A 1 98 ? -4.087 -12.423 17.865 1.00 95.19 98 SER A N 1
ATOM 719 C CA . SER A 1 98 ? -4.508 -11.223 17.143 1.00 95.19 98 SER A CA 1
ATOM 720 C C . SER A 1 98 ? -4.653 -9.990 18.040 1.00 95.19 98 SER A C 1
ATOM 722 O O . SER A 1 98 ? -5.167 -8.969 17.593 1.00 95.19 98 SER A O 1
ATOM 724 N N . SER A 1 99 ? -4.217 -10.052 19.299 1.00 96.38 99 SER A N 1
ATOM 725 C CA . SER A 1 99 ? -4.319 -8.936 20.240 1.00 96.38 99 SER A CA 1
ATOM 726 C C . SER A 1 99 ? -2.998 -8.168 20.314 1.00 96.38 99 SER A C 1
ATOM 728 O O . SER A 1 99 ? -1.931 -8.756 20.469 1.00 96.38 99 SER A O 1
ATOM 730 N N . THR A 1 100 ? -3.053 -6.838 20.235 1.00 95.69 100 THR A N 1
ATOM 731 C CA . THR A 1 100 ? -1.873 -5.988 20.466 1.00 95.69 100 THR A CA 1
ATOM 732 C C . THR A 1 100 ? -1.502 -5.934 21.954 1.00 95.69 100 THR A C 1
ATOM 734 O O . THR A 1 100 ? -2.286 -6.339 22.811 1.00 95.69 100 THR A O 1
ATOM 737 N N . GLU A 1 101 ? -0.333 -5.375 22.289 1.00 96.44 101 GLU A N 1
ATOM 738 C CA . GLU A 1 101 ? 0.110 -5.198 23.687 1.00 96.44 101 GLU A CA 1
ATOM 739 C C . GLU A 1 101 ? -0.870 -4.368 24.536 1.00 96.44 101 GLU A C 1
ATOM 741 O O . GLU A 1 101 ? -1.051 -4.632 25.720 1.00 96.44 101 GLU A O 1
ATOM 746 N N . GLU A 1 102 ? -1.555 -3.399 23.921 1.00 95.19 102 GLU A N 1
ATOM 747 C CA . GLU A 1 102 ? -2.605 -2.593 24.564 1.00 95.19 102 GLU A CA 1
ATOM 748 C C . GLU A 1 102 ? -3.996 -3.257 24.514 1.00 95.19 102 GLU A C 1
ATOM 750 O O . GLU A 1 102 ? -4.995 -2.641 24.884 1.00 95.19 102 GLU A O 1
ATOM 755 N N . GLY A 1 103 ? -4.090 -4.495 24.023 1.00 94.81 103 GLY A N 1
ATOM 756 C CA . GLY A 1 103 ? -5.331 -5.266 23.965 1.00 94.81 103 GLY A CA 1
ATOM 757 C C . GLY A 1 103 ? -6.283 -4.892 22.825 1.00 94.81 103 GLY A C 1
ATOM 758 O O . GLY A 1 103 ? -7.472 -5.193 22.913 1.00 94.81 103 GLY A O 1
ATOM 759 N N . LYS A 1 104 ? -5.810 -4.239 21.752 1.00 94.94 104 LYS A N 1
ATOM 760 C CA . LYS A 1 104 ? -6.637 -4.001 20.552 1.00 94.94 104 LYS A CA 1
ATOM 761 C C . LYS A 1 104 ? -6.692 -5.263 19.696 1.00 94.94 104 LYS A C 1
ATOM 763 O O . LYS A 1 104 ? -5.671 -5.909 19.488 1.00 94.94 104 LYS A O 1
ATOM 768 N N . GLU A 1 105 ? -7.870 -5.585 19.176 1.00 96.50 105 GLU A N 1
ATOM 769 C CA . GLU A 1 105 ? -8.101 -6.776 18.355 1.00 96.50 105 GLU A CA 1
ATOM 770 C C . GLU A 1 105 ? -7.816 -6.484 16.875 1.00 96.50 105 GLU A C 1
ATOM 772 O O . GLU A 1 105 ? -8.535 -5.711 16.247 1.00 96.50 105 GLU A O 1
ATOM 777 N N . LEU A 1 106 ? -6.780 -7.101 16.303 1.00 95.75 106 LEU A N 1
ATOM 778 C CA . LEU A 1 106 ? -6.382 -6.907 14.905 1.00 95.75 106 LEU A CA 1
ATOM 779 C C . LEU A 1 106 ? -7.403 -7.476 13.914 1.00 95.75 106 LEU A C 1
ATOM 781 O O . LEU A 1 106 ? -7.506 -6.954 12.807 1.00 95.75 106 LEU A O 1
ATOM 785 N N . ASN A 1 107 ? -8.177 -8.501 14.293 1.00 94.69 107 ASN A N 1
ATOM 786 C CA . ASN A 1 107 ? -9.261 -9.007 13.444 1.00 94.69 107 ASN A CA 1
ATOM 787 C C . ASN A 1 107 ? -10.445 -8.034 13.341 1.00 94.69 107 ASN A C 1
ATOM 789 O O . ASN A 1 107 ? -11.320 -8.234 12.498 1.00 94.69 107 ASN A O 1
ATOM 793 N N . ASP A 1 10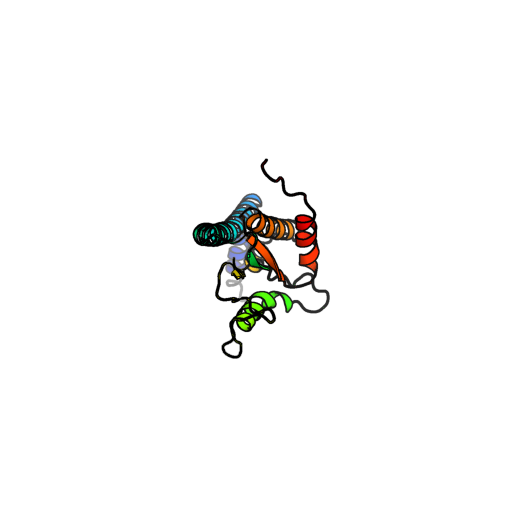8 ? -10.505 -6.999 14.186 1.00 96.19 108 ASP A N 1
ATOM 794 C CA . ASP A 1 108 ? -11.492 -5.935 14.060 1.00 96.19 108 ASP A CA 1
ATOM 795 C C . ASP A 1 108 ? -11.057 -4.95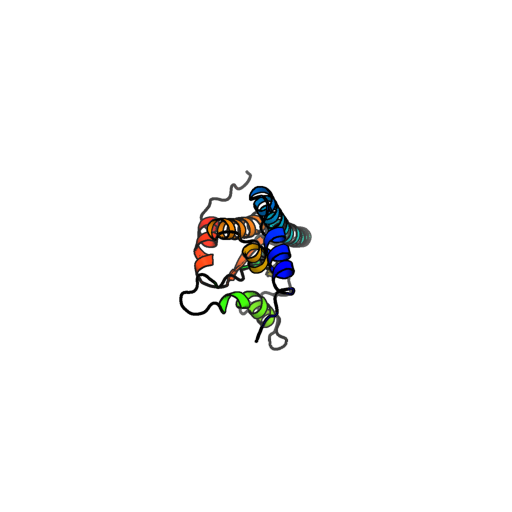9 12.952 1.00 96.19 108 ASP A C 1
ATOM 797 O O . ASP A 1 108 ? -10.044 -4.267 13.107 1.00 96.19 108 ASP A O 1
ATOM 801 N N . PRO A 1 109 ? -11.833 -4.813 11.858 1.00 95.62 109 PRO A N 1
ATOM 802 C CA . PRO A 1 109 ? -11.505 -3.869 10.792 1.00 95.62 109 PRO A CA 1
ATOM 803 C C . PRO A 1 109 ? -11.330 -2.431 11.300 1.00 95.62 109 PRO A C 1
ATOM 805 O O . PRO A 1 109 ? -10.583 -1.642 10.723 1.00 95.62 109 PRO A O 1
ATOM 808 N N . ARG A 1 110 ? -11.992 -2.060 12.404 1.00 95.75 110 ARG A N 1
ATOM 809 C CA . ARG A 1 110 ? -11.865 -0.725 13.009 1.00 95.75 110 ARG A CA 1
ATOM 810 C C . ARG A 1 110 ? -10.465 -0.453 13.559 1.00 95.75 110 ARG A C 1
ATOM 812 O O . ARG A 1 110 ? -10.115 0.713 13.718 1.00 95.75 110 ARG A O 1
ATOM 819 N N . VAL A 1 111 ? -9.682 -1.498 13.834 1.00 96.00 111 VAL A N 1
ATOM 820 C CA . VAL A 1 111 ? -8.289 -1.405 14.285 1.00 96.00 111 VAL A CA 1
ATOM 821 C C . VAL A 1 111 ? -7.335 -1.438 13.095 1.00 96.00 111 VAL A C 1
ATOM 823 O O . VAL A 1 111 ? -6.485 -0.552 12.985 1.00 96.00 111 VAL A O 1
ATOM 826 N N . LEU A 1 112 ? -7.474 -2.437 12.217 1.00 97.25 112 LEU A N 1
ATOM 827 C CA . LEU A 1 112 ? -6.573 -2.637 11.087 1.00 97.25 112 LEU A CA 1
ATOM 828 C C . LEU A 1 112 ? -7.323 -3.100 9.832 1.00 97.25 112 LEU A C 1
ATOM 830 O O . LEU A 1 112 ? -8.087 -4.062 9.842 1.00 97.25 112 LEU A O 1
ATOM 834 N N . THR A 1 113 ? -7.044 -2.438 8.716 1.00 97.69 113 THR A N 1
ATOM 835 C CA . THR A 1 113 ? -7.466 -2.830 7.368 1.00 97.69 113 THR A CA 1
ATOM 836 C C . THR A 1 113 ? -6.258 -2.930 6.441 1.00 97.69 113 THR A C 1
ATOM 838 O O . THR A 1 113 ? -5.147 -2.545 6.799 1.00 97.69 113 THR A O 1
ATOM 841 N N . ASP A 1 114 ? -6.461 -3.465 5.239 1.00 97.88 114 ASP A N 1
ATOM 842 C CA . ASP A 1 114 ? -5.417 -3.609 4.224 1.00 97.88 114 ASP A CA 1
ATOM 843 C C . ASP A 1 114 ? -5.998 -3.307 2.841 1.00 97.88 114 ASP A C 1
ATOM 845 O O . ASP A 1 114 ? -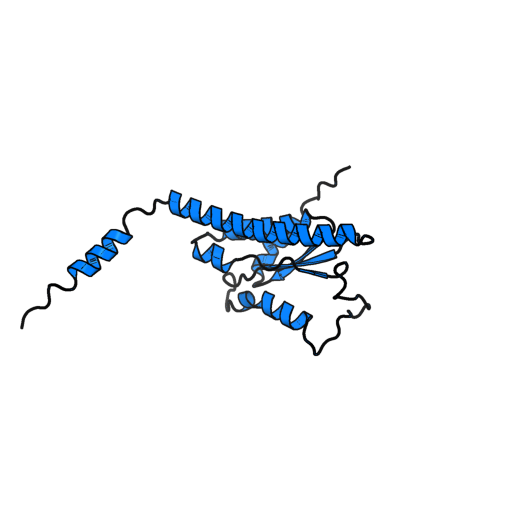7.021 -3.885 2.449 1.00 97.88 114 ASP A O 1
ATOM 849 N N . VAL A 1 115 ? -5.353 -2.391 2.118 1.00 97.75 115 VAL A N 1
ATOM 850 C CA . VAL A 1 115 ? -5.702 -2.014 0.739 1.00 97.75 115 VAL A CA 1
ATOM 851 C C . VAL A 1 115 ? -4.773 -2.655 -0.294 1.00 97.75 115 VAL A C 1
ATOM 853 O O . VAL A 1 115 ? -4.997 -2.532 -1.497 1.00 97.75 115 VAL A O 1
ATOM 856 N N . GLY A 1 116 ? -3.792 -3.439 0.149 1.00 97.25 116 GLY A N 1
ATOM 857 C CA . GLY A 1 116 ? -2.865 -4.177 -0.698 1.00 97.25 116 GLY A CA 1
ATOM 858 C C . GLY A 1 116 ? -1.624 -3.388 -1.080 1.00 97.25 116 GLY A C 1
ATOM 859 O O . GLY A 1 116 ? -1.187 -2.503 -0.349 1.00 97.25 116 GLY A O 1
ATOM 860 N N . ASP A 1 117 ? -1.039 -3.764 -2.213 1.00 97.19 117 ASP A N 1
ATOM 861 C CA . ASP A 1 117 ? 0.251 -3.259 -2.673 1.00 97.19 117 ASP A CA 1
ATOM 862 C C . ASP A 1 117 ? 0.099 -2.445 -3.952 1.00 97.19 117 ASP A C 1
ATOM 864 O O . ASP A 1 117 ? -0.677 -2.802 -4.841 1.00 97.19 117 ASP A O 1
ATOM 868 N N . VAL A 1 118 ? 0.879 -1.370 -4.056 1.00 96.19 118 VAL A N 1
ATOM 869 C CA . VAL A 1 118 ? 1.078 -0.668 -5.322 1.00 96.19 118 VAL A CA 1
ATOM 870 C C . VAL A 1 118 ? 1.843 -1.611 -6.265 1.00 96.19 118 VAL A C 1
ATOM 872 O O . VAL A 1 118 ? 2.885 -2.137 -5.864 1.00 96.19 118 VAL A O 1
ATOM 875 N N . PRO A 1 119 ? 1.379 -1.832 -7.507 1.00 95.94 119 PRO A N 1
ATOM 876 C CA . PRO A 1 119 ? 2.014 -2.741 -8.467 1.00 95.94 119 PRO A CA 1
ATOM 877 C C . PRO A 1 119 ? 3.272 -2.107 -9.094 1.00 95.94 119 PRO A C 1
ATOM 879 O O . PRO A 1 119 ? 3.315 -1.723 -10.263 1.00 95.94 119 PRO A O 1
ATOM 882 N N . ILE A 1 120 ? 4.307 -1.922 -8.268 1.00 93.81 120 ILE A N 1
ATOM 883 C CA . ILE A 1 120 ? 5.557 -1.236 -8.632 1.00 93.81 120 ILE A CA 1
ATOM 884 C C . ILE A 1 120 ? 6.288 -1.974 -9.755 1.00 93.81 120 ILE A C 1
ATOM 886 O O . ILE A 1 120 ? 6.830 -1.335 -10.657 1.00 93.81 120 ILE A O 1
ATOM 890 N N . HIS A 1 121 ? 6.316 -3.306 -9.711 1.00 91.94 121 HIS A N 1
ATOM 891 C CA . HIS A 1 121 ? 7.018 -4.108 -10.710 1.00 91.94 121 HIS A CA 1
ATOM 892 C C . HIS A 1 121 ? 6.370 -3.971 -12.090 1.00 91.94 121 HIS A C 1
ATOM 894 O O . HIS A 1 121 ? 7.075 -3.758 -13.070 1.00 91.94 121 HIS A O 1
ATOM 900 N N . GLU A 1 122 ? 5.042 -4.006 -12.152 1.00 93.44 122 GLU A N 1
ATOM 901 C CA . GLU A 1 122 ? 4.252 -3.870 -13.373 1.00 93.44 122 GLU A CA 1
ATOM 902 C C . GLU A 1 122 ? 4.402 -2.476 -13.994 1.00 93.44 122 GLU A C 1
ATOM 904 O O . GLU A 1 122 ? 4.563 -2.341 -15.208 1.00 93.44 122 GLU A O 1
ATOM 909 N N . ILE A 1 123 ? 4.395 -1.428 -13.163 1.00 93.94 123 ILE A N 1
ATOM 910 C CA . ILE A 1 123 ? 4.592 -0.047 -13.621 1.00 93.94 123 ILE A CA 1
ATOM 911 C C . ILE A 1 123 ? 6.004 0.128 -14.199 1.00 93.94 123 ILE A C 1
ATOM 913 O O . ILE A 1 123 ? 6.166 0.725 -15.266 1.00 93.94 123 ILE A O 1
ATOM 917 N N . ARG A 1 124 ? 7.028 -0.420 -13.533 1.00 92.25 124 ARG A N 1
ATOM 918 C CA . ARG A 1 124 ? 8.424 -0.333 -13.994 1.00 92.25 124 ARG A CA 1
ATOM 919 C C . ARG A 1 124 ? 8.686 -1.153 -15.256 1.00 92.25 124 ARG A C 1
ATOM 921 O O . ARG A 1 124 ? 9.419 -0.683 -16.120 1.00 92.25 124 ARG A O 1
ATOM 928 N N . ASP A 1 125 ? 8.069 -2.326 -15.397 1.00 92.62 125 ASP A N 1
ATOM 929 C CA . ASP A 1 125 ? 8.190 -3.172 -16.597 1.00 92.62 125 ASP A CA 1
ATOM 930 C C . ASP A 1 125 ? 7.684 -2.456 -17.865 1.00 92.62 125 ASP A C 1
ATOM 932 O O . ASP A 1 125 ? 8.204 -2.648 -18.961 1.00 92.62 125 ASP A O 1
ATOM 936 N N . CYS A 1 126 ? 6.744 -1.517 -17.707 1.00 90.38 126 CYS A N 1
ATOM 937 C CA . CYS A 1 126 ? 6.262 -0.656 -18.790 1.00 90.38 126 CYS A CA 1
ATOM 938 C C . CYS A 1 126 ? 7.222 0.497 -19.159 1.00 90.38 126 CYS A C 1
ATOM 940 O O . CYS A 1 126 ? 6.884 1.321 -20.015 1.00 90.38 126 CYS A O 1
ATOM 942 N N . GLY A 1 127 ? 8.392 0.597 -18.520 1.00 91.00 127 GLY A N 1
ATOM 943 C CA . GLY A 1 127 ? 9.384 1.649 -18.764 1.00 91.00 127 GLY A CA 1
ATOM 944 C C . GLY A 1 127 ? 8.988 3.014 -18.198 1.00 91.00 127 GLY A C 1
ATOM 945 O O . GLY A 1 127 ? 9.292 4.041 -18.799 1.00 91.00 127 GLY A O 1
ATOM 946 N N . VAL A 1 128 ? 8.232 3.037 -17.098 1.00 92.06 128 VAL A N 1
ATOM 947 C CA . VAL A 1 128 ? 7.887 4.279 -16.397 1.00 92.06 128 VAL A CA 1
ATOM 948 C C . VAL A 1 128 ? 9.092 4.765 -15.591 1.00 92.06 128 VAL A C 1
ATOM 950 O O . VAL A 1 128 ? 9.631 4.021 -14.776 1.00 92.06 128 VAL A O 1
ATOM 953 N N . GLU A 1 129 ? 9.472 6.023 -15.807 1.00 90.94 129 GLU A N 1
ATOM 954 C CA . GLU A 1 129 ? 10.570 6.687 -15.095 1.00 90.94 129 GLU A CA 1
ATOM 955 C C . GLU A 1 129 ? 10.266 6.904 -13.604 1.00 90.94 129 GLU A C 1
ATOM 957 O O . GLU A 1 129 ? 9.106 7.029 -13.193 1.00 90.94 129 GLU A O 1
ATOM 962 N N . ASP A 1 130 ? 11.324 7.021 -12.799 1.00 88.75 130 ASP A N 1
ATOM 963 C CA . ASP A 1 130 ? 11.231 7.086 -11.336 1.00 88.75 130 ASP A CA 1
ATOM 964 C C . ASP A 1 130 ? 10.389 8.264 -10.826 1.00 88.75 130 ASP A C 1
ATOM 966 O O . ASP A 1 130 ? 9.587 8.080 -9.912 1.00 88.75 130 ASP A O 1
ATOM 970 N N . ASP A 1 131 ? 10.476 9.446 -11.443 1.00 89.19 131 ASP A N 1
ATOM 971 C CA . ASP A 1 131 ? 9.664 10.609 -11.047 1.00 89.19 131 ASP A CA 1
ATOM 972 C C . ASP A 1 131 ? 8.160 10.321 -11.173 1.00 89.19 131 ASP A C 1
ATOM 974 O O . ASP A 1 131 ? 7.360 10.629 -10.282 1.00 89.19 131 ASP A O 1
ATOM 978 N N . ARG A 1 132 ? 7.766 9.667 -12.272 1.00 92.06 132 ARG A N 1
ATOM 979 C CA . ARG A 1 132 ? 6.373 9.290 -12.522 1.00 92.06 132 ARG A CA 1
ATOM 980 C C . ARG A 1 132 ? 5.944 8.155 -11.594 1.00 92.06 132 ARG A C 1
ATOM 982 O O . ARG A 1 132 ? 4.821 8.182 -11.098 1.00 92.06 132 ARG A O 1
ATOM 989 N N . LEU A 1 133 ? 6.828 7.204 -11.294 1.00 91.88 133 LEU A N 1
ATOM 990 C CA . LEU A 1 133 ? 6.577 6.150 -10.307 1.00 91.88 133 LEU A CA 1
ATOM 991 C C . LEU A 1 133 ? 6.345 6.722 -8.896 1.00 91.88 133 LEU A C 1
ATOM 993 O O . LEU A 1 133 ? 5.391 6.331 -8.221 1.00 91.88 133 LEU A O 1
ATOM 997 N N . MET A 1 134 ? 7.167 7.680 -8.463 1.00 90.31 134 MET A N 1
ATOM 998 C CA . MET A 1 134 ? 7.015 8.355 -7.167 1.00 90.31 134 MET A CA 1
ATOM 999 C C . MET A 1 134 ? 5.704 9.140 -7.078 1.00 90.31 134 MET A C 1
ATOM 1001 O O . MET A 1 134 ? 5.063 9.169 -6.020 1.00 90.31 134 MET A O 1
ATOM 1005 N N . HIS A 1 135 ? 5.259 9.727 -8.193 1.00 91.38 135 HIS A N 1
ATOM 1006 C CA . HIS A 1 135 ? 3.942 10.350 -8.271 1.00 91.38 135 HIS A CA 1
ATOM 1007 C C . HIS A 1 135 ? 2.812 9.326 -8.077 1.00 91.38 135 HIS A C 1
ATOM 1009 O O . HIS A 1 135 ? 1.898 9.575 -7.296 1.00 91.38 135 HIS A O 1
ATOM 1015 N N . VAL A 1 136 ? 2.903 8.136 -8.683 1.00 93.88 136 VAL A N 1
ATOM 1016 C CA . VAL A 1 136 ? 1.905 7.0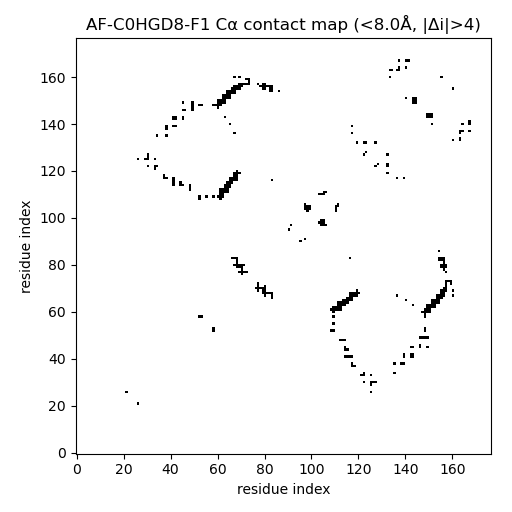65 -8.490 1.00 93.88 136 VAL A CA 1
ATOM 1017 C C . VAL A 1 136 ? 1.847 6.583 -7.039 1.00 93.88 136 VAL A C 1
ATOM 1019 O O . VAL A 1 136 ? 0.756 6.376 -6.506 1.00 93.88 136 VAL A O 1
ATOM 1022 N N . ILE A 1 137 ? 2.996 6.439 -6.373 1.00 93.12 137 ILE A N 1
ATOM 1023 C CA . ILE A 1 137 ? 3.049 6.101 -4.940 1.00 93.12 137 ILE A CA 1
ATOM 1024 C C . ILE A 1 137 ? 2.332 7.179 -4.121 1.00 93.12 137 ILE A C 1
ATOM 1026 O O . ILE A 1 137 ? 1.511 6.862 -3.259 1.00 93.12 137 ILE A O 1
ATOM 1030 N N . SER A 1 138 ? 2.600 8.449 -4.426 1.00 91.81 138 SER A N 1
ATOM 1031 C CA . SER A 1 138 ? 1.976 9.584 -3.746 1.00 91.81 138 SER A CA 1
ATOM 1032 C C . SER A 1 138 ? 0.451 9.588 -3.922 1.00 91.81 138 SER A C 1
ATOM 1034 O O . SER A 1 138 ? -0.290 9.667 -2.942 1.00 91.81 138 SER A O 1
ATOM 1036 N N . GLU A 1 139 ? -0.036 9.414 -5.151 1.00 94.31 139 GLU A N 1
ATOM 1037 C CA . GLU A 1 139 ? -1.475 9.345 -5.439 1.00 94.31 139 GLU A CA 1
ATOM 1038 C C . GLU A 1 139 ? -2.142 8.115 -4.803 1.00 94.31 139 GLU A C 1
ATOM 1040 O O . GLU A 1 139 ? -3.286 8.194 -4.352 1.00 94.31 139 GLU A O 1
ATOM 1045 N N . SER A 1 140 ? -1.427 6.992 -4.684 1.00 95.44 140 SER A N 1
ATOM 1046 C CA . SER A 1 140 ? -1.928 5.795 -3.992 1.00 95.44 140 SER A CA 1
ATOM 1047 C C . SER A 1 140 ? -2.146 6.058 -2.500 1.00 95.44 140 SER A C 1
ATOM 1049 O O . SER A 1 140 ? -3.190 5.710 -1.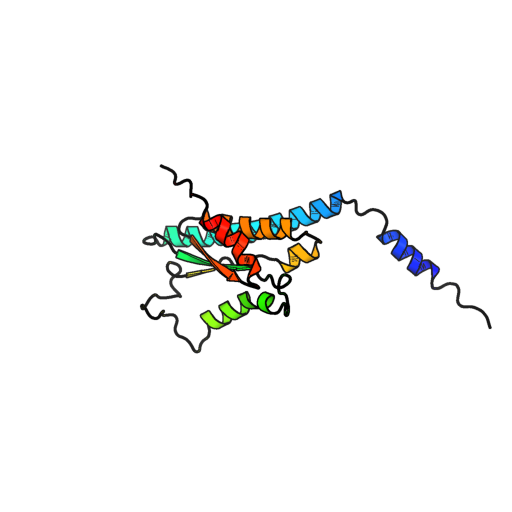953 1.00 95.44 140 SER A O 1
ATOM 1051 N N . VAL A 1 141 ? -1.193 6.725 -1.838 1.00 93.94 141 VAL A N 1
ATOM 1052 C CA . VAL A 1 141 ? -1.316 7.125 -0.425 1.00 93.94 141 VAL A CA 1
ATOM 1053 C C . VAL A 1 141 ? -2.461 8.120 -0.249 1.00 93.94 141 VAL A C 1
ATOM 1055 O O . VAL A 1 141 ? -3.288 7.956 0.647 1.00 93.94 141 VAL A O 1
ATOM 1058 N N . LYS A 1 142 ? -2.543 9.123 -1.128 1.00 94.12 142 LYS A N 1
ATOM 1059 C CA . LYS A 1 142 ? -3.607 10.131 -1.122 1.00 94.12 142 LYS A CA 1
ATOM 1060 C C . LYS A 1 142 ? -4.993 9.501 -1.269 1.00 94.12 142 LYS A C 1
ATOM 1062 O O . LYS A 1 142 ? -5.876 9.817 -0.483 1.00 94.12 142 LYS A O 1
ATOM 1067 N N . THR A 1 143 ? -5.147 8.543 -2.183 1.00 94.81 143 THR A N 1
ATOM 1068 C CA . THR A 1 143 ? -6.398 7.793 -2.387 1.00 94.81 143 THR A CA 1
ATOM 1069 C C . THR A 1 143 ? -6.874 7.109 -1.099 1.00 94.81 143 THR A C 1
ATOM 1071 O O . THR A 1 143 ? -8.064 7.104 -0.805 1.00 94.81 143 THR A O 1
ATOM 1074 N N . VAL A 1 144 ? -5.957 6.564 -0.290 1.00 95.75 144 VAL A N 1
ATOM 1075 C CA . VAL A 1 144 ? -6.302 5.985 1.021 1.00 95.75 144 VAL A CA 1
ATOM 1076 C C . VAL A 1 144 ? -6.682 7.072 2.029 1.00 95.75 144 VAL A C 1
ATOM 1078 O O . VAL A 1 144 ? -7.601 6.878 2.815 1.00 95.75 144 VAL A O 1
ATOM 1081 N N . MET A 1 145 ? -5.988 8.213 2.024 1.00 93.19 145 MET A N 1
ATOM 1082 C CA . MET A 1 145 ? -6.255 9.325 2.947 1.00 93.19 145 MET A CA 1
ATOM 1083 C C . MET A 1 145 ? -7.586 10.039 2.689 1.00 93.19 145 MET A C 1
ATOM 1085 O O . MET A 1 145 ? -8.154 10.594 3.628 1.00 93.19 145 MET A O 1
ATOM 1089 N N . GLU A 1 146 ? -8.050 10.071 1.439 1.00 94.62 146 GLU A N 1
ATOM 1090 C CA . GLU A 1 146 ? -9.324 10.687 1.042 1.00 94.62 146 GLU A CA 1
ATOM 1091 C C . GLU A 1 146 ? -10.540 9.885 1.534 1.00 94.62 146 GLU A C 1
ATOM 1093 O O . GLU A 1 146 ? -11.621 10.440 1.732 1.00 94.62 146 GLU A O 1
ATOM 1098 N N . GLU A 1 147 ? -10.363 8.592 1.796 1.00 96.06 147 GLU A N 1
ATOM 1099 C CA . GLU A 1 147 ? -11.413 7.700 2.275 1.00 96.06 147 GLU A CA 1
ATOM 1100 C C . GLU A 1 147 ? -11.500 7.704 3.809 1.00 96.06 147 GLU A C 1
ATOM 1102 O O . GLU A 1 147 ? -10.951 6.842 4.492 1.00 96.06 147 GLU A O 1
ATOM 1107 N N . GLU A 1 148 ? -12.223 8.661 4.395 1.00 94.12 148 GLU A N 1
ATOM 1108 C CA . GLU A 1 148 ? -12.466 8.667 5.846 1.00 94.12 148 GLU A CA 1
ATOM 1109 C C . GLU A 1 148 ? -13.241 7.396 6.283 1.00 94.12 148 GLU A C 1
ATOM 1111 O O . GLU A 1 148 ? -14.256 7.051 5.660 1.00 94.12 148 GLU A O 1
ATOM 1116 N N . PRO A 1 149 ? -12.820 6.688 7.356 1.00 96.38 149 PRO A N 1
ATOM 1117 C CA . PRO A 1 149 ? -11.854 7.089 8.389 1.00 96.38 149 PRO A CA 1
ATOM 1118 C C . PRO A 1 149 ? -10.446 6.464 8.240 1.00 96.38 149 PRO A C 1
ATOM 1120 O O . PRO A 1 149 ? -9.747 6.270 9.240 1.00 96.38 149 PRO A O 1
ATOM 1123 N N . LEU A 1 150 ? -10.020 6.079 7.036 1.00 96.94 150 LEU A N 1
ATOM 1124 C CA . LEU A 1 150 ? -8.749 5.383 6.827 1.00 96.94 150 LEU A CA 1
ATOM 1125 C C . LEU A 1 150 ? -7.532 6.285 7.095 1.00 96.94 150 LEU A C 1
ATOM 1127 O O . LEU A 1 150 ? -7.509 7.484 6.808 1.00 96.94 150 LEU A O 1
ATOM 1131 N N . ARG A 1 151 ? -6.481 5.682 7.656 1.00 95.94 151 ARG A N 1
ATOM 1132 C CA . ARG A 1 151 ? -5.162 6.288 7.864 1.00 95.94 151 ARG A CA 1
ATOM 1133 C C . ARG A 1 151 ? -4.096 5.355 7.293 1.00 95.94 151 ARG A C 1
ATOM 1135 O O . ARG A 1 151 ? -3.983 4.229 7.778 1.00 95.94 151 ARG A O 1
ATOM 1142 N N . PRO A 1 152 ? -3.322 5.778 6.280 1.00 95.06 152 PRO A N 1
ATOM 1143 C CA . PRO A 1 152 ? -2.351 4.897 5.646 1.00 95.06 152 PRO A CA 1
ATOM 1144 C C . PRO A 1 152 ? -1.230 4.521 6.623 1.00 95.06 152 PRO A C 1
ATOM 1146 O O . PRO A 1 152 ? -0.599 5.388 7.227 1.00 95.06 152 PRO A O 1
ATOM 1149 N N . LEU A 1 153 ? -0.963 3.222 6.730 1.00 94.94 153 LEU A N 1
ATOM 1150 C CA . LEU A 1 153 ? 0.226 2.650 7.348 1.00 94.94 153 LEU A CA 1
ATOM 1151 C C . LEU A 1 153 ? 1.028 1.976 6.234 1.00 94.94 153 LEU A C 1
ATOM 1153 O O . LEU A 1 153 ? 0.659 0.914 5.733 1.00 94.94 153 LEU A O 1
ATOM 1157 N N . VAL A 1 154 ? 2.085 2.649 5.781 1.00 94.75 154 VAL A N 1
ATOM 1158 C CA . VAL A 1 154 ? 2.811 2.229 4.580 1.00 94.75 154 VAL A CA 1
ATOM 1159 C C . VAL A 1 154 ? 3.798 1.116 4.917 1.00 94.75 154 VAL A C 1
ATOM 1161 O O . VAL A 1 154 ? 4.697 1.303 5.735 1.00 94.75 154 VAL A O 1
ATOM 1164 N N . LEU A 1 155 ? 3.641 -0.036 4.265 1.00 92.81 155 LEU A N 1
ATOM 1165 C CA . LEU A 1 155 ? 4.588 -1.144 4.332 1.00 92.81 155 LEU A CA 1
ATOM 1166 C C . LEU A 1 155 ? 5.627 -0.958 3.241 1.00 92.81 155 LEU A C 1
ATOM 1168 O O . LEU A 1 155 ? 5.330 -1.047 2.051 1.00 92.81 155 LEU A O 1
ATOM 1172 N N . GLY A 1 156 ? 6.842 -0.636 3.653 1.00 84.94 156 GLY A N 1
ATOM 1173 C CA . GLY A 1 156 ? 7.842 -0.211 2.703 1.00 84.94 156 GLY A CA 1
ATOM 1174 C C . GLY A 1 156 ? 8.525 -1.306 1.910 1.00 84.94 156 GLY A C 1
ATOM 1175 O O . GLY A 1 156 ? 8.416 -2.493 2.209 1.00 84.94 156 GLY A O 1
ATOM 1176 N N . GLY A 1 157 ? 9.296 -0.834 0.937 1.00 76.75 157 GLY A N 1
ATOM 1177 C CA . GLY A 1 157 ? 10.552 -1.442 0.550 1.00 76.75 157 GLY A CA 1
ATOM 1178 C C . GLY A 1 157 ? 11.710 -0.638 1.143 1.00 76.75 157 GLY A C 1
ATOM 1179 O O . GLY A 1 157 ? 11.828 -0.547 2.363 1.00 76.75 157 GLY A O 1
ATOM 1180 N N . ASP A 1 158 ? 12.594 -0.078 0.324 1.00 77.12 158 ASP A N 1
ATOM 1181 C CA . ASP A 1 158 ? 13.706 0.735 0.817 1.00 77.12 158 ASP A CA 1
ATOM 1182 C C . ASP A 1 158 ? 13.244 2.098 1.381 1.00 77.12 158 ASP A C 1
ATOM 1184 O O . ASP A 1 158 ? 12.094 2.516 1.233 1.00 77.12 158 ASP A O 1
ATOM 1188 N N . HIS A 1 159 ? 14.149 2.814 2.057 1.00 76.94 159 HIS A N 1
ATOM 1189 C CA . HIS A 1 159 ? 13.823 4.074 2.736 1.00 76.94 159 HIS A CA 1
ATOM 1190 C C . HIS A 1 159 ? 13.413 5.220 1.789 1.00 76.94 159 HIS A C 1
ATOM 1192 O O . HIS A 1 159 ? 12.874 6.219 2.276 1.00 76.94 159 HIS A O 1
ATOM 1198 N N . SER A 1 160 ? 13.623 5.106 0.470 1.00 68.31 160 SER A N 1
ATOM 1199 C CA . SER A 1 160 ? 13.317 6.182 -0.488 1.00 68.31 160 SER A CA 1
ATOM 1200 C C . SER A 1 160 ? 11.828 6.531 -0.536 1.00 68.31 160 SER A C 1
ATOM 1202 O O . SER A 1 160 ? 11.468 7.684 -0.773 1.00 68.31 160 SER A O 1
ATOM 1204 N N . ILE A 1 161 ? 10.956 5.580 -0.194 1.00 70.94 161 ILE A N 1
ATOM 1205 C CA . ILE A 1 161 ? 9.503 5.783 -0.146 1.00 70.94 161 ILE A CA 1
ATOM 1206 C C . ILE A 1 161 ? 9.064 6.744 0.973 1.00 70.94 161 ILE A C 1
ATOM 1208 O O . ILE A 1 161 ? 7.938 7.236 0.959 1.00 70.94 161 ILE A O 1
ATOM 1212 N N . SER A 1 162 ? 9.928 7.021 1.958 1.00 68.69 162 SER A N 1
ATOM 1213 C CA . SER A 1 162 ? 9.590 7.914 3.076 1.00 68.69 162 SER A CA 1
ATOM 1214 C C . SER A 1 162 ? 9.370 9.352 2.606 1.00 68.69 162 SER A C 1
ATOM 1216 O O . SER A 1 162 ? 8.569 10.076 3.193 1.00 68.69 162 SER A O 1
ATOM 1218 N N . TYR A 1 163 ? 10.055 9.771 1.538 1.00 71.44 163 TYR A N 1
ATOM 1219 C CA . TYR A 1 163 ? 9.943 11.118 0.980 1.00 71.44 163 TYR A CA 1
ATOM 1220 C C . TYR A 1 163 ? 8.554 11.419 0.377 1.00 71.44 163 TYR A C 1
ATOM 1222 O O . TYR A 1 163 ? 7.928 12.390 0.825 1.00 71.44 163 TYR A O 1
ATOM 1230 N N . PRO A 1 164 ? 8.014 10.613 -0.566 1.00 60.12 164 PRO A N 1
ATOM 1231 C CA . PRO A 1 164 ? 6.668 10.849 -1.092 1.00 60.12 164 PRO A CA 1
ATOM 1232 C C . PRO A 1 164 ? 5.589 10.731 -0.004 1.00 60.12 164 PRO A C 1
ATOM 1234 O O . PRO A 1 164 ? 4.662 11.537 0.033 1.00 60.12 164 PRO A O 1
ATOM 1237 N N . VAL A 1 165 ? 5.743 9.805 0.950 1.00 66.81 165 VAL A N 1
ATOM 1238 C CA . VAL A 1 165 ? 4.780 9.617 2.052 1.00 66.81 165 VAL A CA 1
ATOM 1239 C C . VAL A 1 165 ? 4.801 10.789 3.041 1.00 66.81 165 VAL A C 1
ATOM 1241 O O . VAL A 1 165 ? 3.755 11.350 3.369 1.00 66.81 165 VAL A O 1
ATOM 1244 N N . GLY A 1 166 ? 5.982 11.195 3.514 1.00 52.66 166 GLY A N 1
ATOM 1245 C CA . GLY A 1 166 ? 6.121 12.264 4.507 1.00 52.66 166 GLY A CA 1
ATOM 1246 C C . GLY A 1 166 ? 5.670 13.632 3.989 1.00 52.66 166 GLY A C 1
ATOM 1247 O O . GLY A 1 166 ? 5.129 14.436 4.750 1.00 52.66 166 GLY A O 1
ATOM 1248 N N . THR A 1 167 ? 5.830 13.883 2.687 1.00 57.06 167 THR A N 1
ATOM 1249 C CA . THR A 1 167 ? 5.388 15.132 2.051 1.00 57.06 167 THR A CA 1
ATOM 1250 C C . THR A 1 167 ? 3.861 15.260 2.047 1.00 57.06 167 THR A C 1
ATOM 1252 O O . THR A 1 167 ? 3.341 16.349 2.286 1.00 57.06 167 THR A O 1
ATOM 1255 N N . LEU A 1 168 ? 3.134 14.152 1.867 1.00 58.19 168 LEU A N 1
ATOM 1256 C CA . LEU A 1 168 ? 1.666 14.134 1.858 1.00 58.19 168 LEU A CA 1
ATOM 1257 C C . LEU A 1 168 ? 1.053 14.319 3.245 1.00 58.19 168 LEU A C 1
ATOM 1259 O O . LEU A 1 168 ? 0.080 15.054 3.392 1.00 58.19 168 LEU A O 1
ATOM 1263 N N . ILE A 1 169 ? 1.644 13.715 4.280 1.00 60.81 169 ILE A N 1
ATOM 1264 C CA . ILE A 1 169 ? 1.163 13.866 5.664 1.00 60.81 169 ILE A CA 1
ATOM 1265 C C . ILE A 1 169 ? 1.258 15.330 6.127 1.00 60.81 169 ILE A C 1
ATOM 1267 O O . ILE A 1 169 ? 0.465 15.772 6.957 1.00 60.81 169 ILE A O 1
ATOM 1271 N N . ARG A 1 170 ? 2.202 16.105 5.576 1.00 49.50 170 ARG A N 1
ATOM 1272 C CA . ARG A 1 170 ? 2.391 17.520 5.922 1.00 49.50 170 ARG A CA 1
ATOM 1273 C C . ARG A 1 170 ? 1.441 18.472 5.186 1.00 49.50 170 ARG A C 1
ATOM 1275 O O . ARG A 1 170 ? 1.399 19.650 5.541 1.00 49.50 170 ARG A O 1
ATOM 1282 N N . MET A 1 171 ? 0.688 18.007 4.186 1.00 48.03 171 MET A N 1
ATOM 1283 C CA . MET A 1 171 ? -0.278 18.855 3.486 1.00 48.03 171 MET A CA 1
ATOM 1284 C C . MET A 1 171 ? -1.557 19.034 4.321 1.00 48.03 171 MET A C 1
ATOM 1286 O O . MET A 1 171 ? -2.095 18.053 4.842 1.00 48.03 171 MET A O 1
ATOM 1290 N N . PRO A 1 172 ? -2.064 20.273 4.477 1.00 45.66 172 PRO A N 1
ATOM 1291 C CA . PRO A 1 172 ? -3.284 20.516 5.230 1.00 45.66 172 PRO A CA 1
ATOM 1292 C C . PRO A 1 172 ? -4.456 19.808 4.549 1.00 45.66 172 PRO A C 1
ATOM 1294 O O . PRO A 1 172 ? -4.746 20.049 3.377 1.00 45.66 172 PRO A O 1
ATOM 1297 N N . ARG A 1 173 ? -5.156 18.952 5.299 1.00 54.97 173 ARG A N 1
ATOM 1298 C CA . ARG A 1 173 ? -6.455 18.435 4.866 1.00 54.97 173 ARG A CA 1
ATOM 1299 C C . ARG A 1 173 ? -7.392 19.631 4.722 1.00 54.97 173 ARG A C 1
ATOM 1301 O O . ARG A 1 173 ? -7.595 20.353 5.696 1.00 54.97 173 ARG A O 1
ATOM 1308 N N . HIS A 1 174 ? -7.953 19.852 3.535 1.00 47.44 174 HIS A N 1
ATOM 1309 C CA . HIS A 1 174 ? -9.187 20.627 3.443 1.00 47.44 174 HIS A CA 1
ATOM 1310 C C . HIS A 1 174 ? -10.253 19.815 4.179 1.00 47.44 174 HIS A C 1
ATOM 1312 O O . HIS A 1 174 ? -10.803 18.857 3.646 1.00 47.44 174 HIS A O 1
ATOM 1318 N N . LEU A 1 175 ? -10.442 20.134 5.459 1.00 33.94 175 LEU A N 1
ATOM 1319 C CA . LEU A 1 175 ? -11.604 19.704 6.215 1.00 33.94 175 LEU A CA 1
ATOM 1320 C C . LEU A 1 175 ? -12.801 20.429 5.587 1.00 33.94 175 LEU A C 1
ATOM 1322 O O . LEU A 1 175 ? -12.761 21.659 5.532 1.00 33.94 175 LEU A O 1
ATOM 1326 N N . PRO A 1 176 ? -13.815 19.722 5.064 1.00 36.34 176 PRO A N 1
ATOM 1327 C CA . PRO A 1 176 ? -15.078 20.376 4.758 1.00 36.34 176 PRO A CA 1
ATOM 1328 C C . PRO A 1 176 ? -15.652 20.959 6.060 1.00 36.34 176 PRO A C 1
ATOM 1330 O O . PRO A 1 176 ? -15.576 20.304 7.104 1.00 36.34 176 PRO A O 1
ATOM 1333 N N . GLU A 1 177 ? -16.135 22.204 5.984 1.00 33.34 177 GLU A N 1
ATOM 1334 C CA . GLU A 1 177 ? -16.820 22.918 7.076 1.00 33.34 177 GLU A CA 1
ATOM 1335 C C . GLU A 1 177 ? -18.096 22.203 7.542 1.00 33.34 177 GLU A C 1
ATOM 1337 O O . GLU A 1 177 ? -18.791 21.597 6.690 1.00 33.34 177 GLU A O 1
#

Solvent-accessible surface area (backbone atoms only — not comparable to full-atom values): 10124 Å² total; per-residue (Å²): 135,88,80,96,81,73,75,63,63,58,58,54,48,54,56,58,60,73,70,66,72,81,48,70,68,58,51,53,51,50,41,48,53,52,50,52,53,47,48,46,54,40,40,56,36,28,49,54,53,21,52,51,44,62,72,70,48,98,58,84,58,20,42,24,36,36,22,40,41,45,14,85,85,41,94,83,63,48,67,34,28,61,35,35,68,53,53,52,52,61,72,69,32,88,91,55,74,58,59,46,97,89,65,49,50,48,85,38,60,60,52,36,42,72,43,49,62,54,60,48,66,65,47,44,74,58,70,54,52,68,73,61,49,48,47,52,54,36,52,48,52,48,48,31,52,72,30,66,38,37,37,73,42,74,32,48,25,34,78,72,61,52,58,49,52,55,56,56,73,72,51,83,77,84,71,82,131

InterPro domains:
  IPR006035 Ureohydrolase [PF00491] (62-165)
  IPR006035 Ureohydrolase [PS51409] (54-177)
  IPR006035 Ureohydrolase [PTHR11358] (10-165)
  IPR023696 Ureohydrolase domain superfamily [SSF52768] (60-165)

Secondary structure (DSSP, 8-state):
-----SSHHHHHHHHHHHSS---HHHHHHHHHHHHHHHHHHHHHHHHHHHHHHHHH---S-EEEEEE----TT-SS--GGGGHHHHHHHHHT-TTS-SB-TT--BTTSTTTEEEEEE--HHHHHHTT--HHHHHHHHHHHHHHHHHSTTEEEEEE-SSGGGHHHHHHHHTSPP----